Protein AF-A0A7U9T0L3-F1 (afdb_monomer_lite)

Radius of gyration: 26.25 Å; chains: 1; bounding box: 82×50×50 Å

Foldseek 3Di:
DDDDDDDPLVVFLVLCCVPPNPDQWDAFPLRQIAGNVQDCPPVDSRHKYKAFLQHVVNVTDPDSLRIDIHHPQQCVQCPNDPQWTDGNNWIWGWDDDPDGIDIDTDDDDDDDDDPPPQPVVDVVSVVVVVVVDDQPQDKWKKKKKKKKWKFFDDPDPVVVVVVVVVLVVVCVLLVDPQKDKDWPPPDDDDPDDDDGDMTMMIIMDISATQPALVSLASQVVSVQAVLLCQVLCVVVHRIPAMAMEIEMDMDSGSVRCVVPVSPCRVPDDDDDDPDPDPQRYKYAPVSCVSYPVVVVCPPPDADVRIHRDSHHDPVSSVVSVVVD

Sequence (324 aa):
MKKRMELNKETASRLWGQQFGKRQKAIDFSGREIAKAAYNDRNSAYGWNVDHILPQSKGGKTADYNLICCHILTNDEKADKFPCFKANEKTFEIQRRQNHYEIAARDAEENEESDETVNFFDAAQGLKCWKQCKIHKGKAFAGYVKIRVETAKGTDIKSDSLFERYGMFLSELFGTESIFVENTCAGYLNSYFMYGSTQTCIFTVIVGNIPTKRDTQNFLDDCVVLNTYNDYFIRKHDFKCIQIVCGMECYNSCYEMSLKCKKDILDKEVQFSSLNTSDALVIDELVRMNTDAEKELKGILPQNGFYPYNSMFTKLKENLAKRI

Secondary structure (DSSP, 8-state):
--------HHHHHHHHHHHHTT-SEEE-TTS-EEEGGGBT-TTSTT-EEEEESS-GGGT---SGGGEEEEEHHHHHHHTT--SEEEETTEEEEEEEPSSSEEEEEE--S--S-------TTSHHHHHHHHHH-------EEEEEEEEEEEEE--SSTHHHHHHHHHHHHHHHHHT-S-EEEEETT-----TTS-SSPEEEEEEEEEEEE--SHHHHHHHHHHHHHHHHHHHHHHHHSSEEEEEEEEEEEEESSHHHHHHHHHHHHHH------SS--S--EEEEHHHHHTSTHHHHTTTPPPBTTEEE-----HHHHHHHHTT-

pLDDT: mean 82.09, std 16.04, range [31.11, 97.12]

Structure (mmCIF, N/CA/C/O backbone):
data_AF-A0A7U9T0L3-F1
#
_entry.id   AF-A0A7U9T0L3-F1
#
loop_
_atom_site.group_PDB
_atom_site.id
_atom_site.type_symbol
_atom_site.label_atom_id
_atom_site.label_alt_id
_atom_site.label_comp_id
_atom_site.label_asym_id
_atom_site.label_entity_id
_atom_site.label_seq_id
_atom_site.pdbx_PDB_ins_code
_atom_site.Cartn_x
_atom_site.Cartn_y
_atom_site.Cartn_z
_atom_site.occupancy
_atom_site.B_iso_or_equiv
_atom_site.auth_seq_id
_atom_site.auth_comp_id
_atom_site.auth_asym_id
_atom_site.auth_atom_id
_atom_site.pdbx_PDB_model_num
ATOM 1 N N . MET A 1 1 ? -46.794 -12.808 -12.575 1.00 34.22 1 MET A N 1
ATOM 2 C CA . MET A 1 1 ? -45.352 -13.113 -12.732 1.00 34.22 1 MET A CA 1
ATOM 3 C C . MET A 1 1 ? -44.573 -11.810 -12.611 1.00 34.22 1 MET A C 1
ATOM 5 O O . MET A 1 1 ? -44.819 -10.912 -13.405 1.00 34.22 1 MET A O 1
ATOM 9 N N . LYS A 1 2 ? -43.726 -11.646 -11.582 1.00 38.47 2 LYS A N 1
ATOM 10 C CA . LYS A 1 2 ? -42.921 -10.422 -11.405 1.00 38.47 2 LYS A CA 1
ATOM 11 C C . LYS A 1 2 ? -41.787 -10.409 -12.431 1.00 38.47 2 LYS A C 1
ATOM 13 O O . LYS A 1 2 ? -41.020 -11.366 -12.504 1.00 38.47 2 LYS A O 1
ATOM 18 N N . LYS A 1 3 ? -41.714 -9.339 -13.222 1.00 40.22 3 LYS A N 1
ATOM 19 C CA . LYS A 1 3 ? -40.668 -9.091 -14.218 1.00 40.22 3 LYS A CA 1
ATOM 20 C C . LYS A 1 3 ? -39.355 -8.855 -13.461 1.00 40.22 3 LYS A C 1
ATOM 22 O O . LYS A 1 3 ? -39.191 -7.804 -12.852 1.00 40.22 3 LYS A O 1
ATOM 27 N N . ARG A 1 4 ? -38.478 -9.863 -13.403 1.00 53.38 4 ARG A N 1
ATOM 28 C CA . ARG A 1 4 ? -37.130 -9.714 -12.828 1.00 53.38 4 ARG A CA 1
ATOM 29 C C . ARG A 1 4 ? -36.295 -8.880 -13.798 1.00 53.38 4 ARG A C 1
ATOM 31 O O . ARG A 1 4 ? -36.477 -8.980 -15.010 1.00 53.38 4 ARG A O 1
ATOM 38 N N . MET A 1 5 ? -35.443 -8.013 -13.267 1.00 59.19 5 MET A N 1
ATOM 39 C CA . MET A 1 5 ? -34.612 -7.144 -14.090 1.00 59.19 5 MET A CA 1
ATOM 40 C C . MET A 1 5 ? -33.558 -7.978 -14.832 1.00 59.19 5 MET A C 1
ATOM 42 O O . MET A 1 5 ? -32.686 -8.575 -14.208 1.00 59.19 5 MET A O 1
ATOM 46 N N . GLU A 1 6 ? -33.619 -7.992 -16.161 1.00 58.12 6 GLU A N 1
ATOM 47 C CA . GLU A 1 6 ? -32.558 -8.521 -17.019 1.00 58.12 6 GLU A CA 1
ATOM 48 C C . GLU A 1 6 ? -31.686 -7.351 -17.482 1.00 58.12 6 GLU A C 1
ATOM 50 O O . GLU A 1 6 ? -32.019 -6.626 -18.419 1.00 58.12 6 GLU A O 1
ATOM 55 N N . LEU A 1 7 ? -30.586 -7.112 -16.767 1.00 71.75 7 LEU A N 1
ATOM 56 C CA . LEU A 1 7 ? -29.547 -6.185 -17.212 1.00 71.75 7 LEU A CA 1
ATOM 57 C C . LEU A 1 7 ? -28.717 -6.843 -18.318 1.00 71.75 7 LEU A C 1
ATOM 59 O O . LEU A 1 7 ? -28.465 -8.048 -18.294 1.00 71.75 7 LEU A O 1
ATOM 63 N N . ASN A 1 8 ? -28.263 -6.051 -19.291 1.00 75.19 8 ASN A N 1
ATOM 64 C CA . ASN A 1 8 ? -27.330 -6.567 -20.286 1.00 75.19 8 ASN A CA 1
ATOM 65 C C . ASN A 1 8 ? -25.989 -6.941 -19.614 1.00 75.19 8 ASN A C 1
ATOM 67 O O . ASN A 1 8 ? -25.571 -6.359 -18.606 1.00 75.19 8 ASN A O 1
ATOM 71 N N . LYS A 1 9 ? -25.307 -7.946 -20.175 1.00 76.06 9 LYS A N 1
ATOM 72 C CA . LYS A 1 9 ? -24.067 -8.512 -19.617 1.00 76.06 9 LYS A CA 1
ATOM 73 C C . LYS A 1 9 ? -22.954 -7.467 -19.457 1.00 76.06 9 LYS A C 1
ATOM 75 O O . LYS A 1 9 ? -22.133 -7.576 -18.548 1.00 76.06 9 LYS A O 1
ATOM 80 N N . GLU A 1 10 ? -22.942 -6.446 -20.309 1.00 80.88 10 GLU A N 1
ATOM 81 C CA . GLU A 1 10 ? -21.984 -5.337 -20.277 1.00 80.88 10 GLU A CA 1
ATOM 82 C C . GLU A 1 10 ? -22.180 -4.445 -19.045 1.00 80.88 10 GLU A C 1
ATOM 84 O O . GLU A 1 10 ? -21.225 -4.196 -18.309 1.00 80.88 10 GLU A O 1
ATOM 89 N N . THR A 1 11 ? -23.419 -4.041 -18.746 1.00 84.31 11 THR A N 1
ATOM 90 C CA . THR A 1 11 ? -23.727 -3.226 -17.560 1.00 84.31 11 THR A CA 1
ATOM 91 C C . THR A 1 11 ? -23.468 -4.008 -16.279 1.00 84.31 11 THR A C 1
ATOM 93 O O . THR A 1 11 ? -22.872 -3.477 -15.346 1.00 84.31 11 THR A O 1
ATOM 96 N N . ALA A 1 12 ? -23.835 -5.291 -16.247 1.00 85.19 12 ALA A N 1
ATOM 97 C CA . ALA A 1 12 ? -23.520 -6.160 -15.118 1.00 85.19 12 ALA A CA 1
ATOM 98 C C . ALA A 1 12 ? -22.002 -6.315 -14.920 1.00 85.19 12 ALA A C 1
ATOM 100 O O . ALA A 1 12 ? -21.508 -6.251 -13.797 1.00 85.19 12 ALA A O 1
ATOM 101 N N . SER A 1 13 ? -21.239 -6.446 -16.010 1.00 85.44 13 SER A N 1
ATOM 102 C CA . SER A 1 13 ? -19.773 -6.529 -15.953 1.00 85.44 13 SER A CA 1
ATOM 103 C C . SER A 1 13 ? -19.132 -5.236 -15.444 1.00 85.44 13 SER A C 1
ATOM 105 O O . SER A 1 13 ? -18.130 -5.299 -14.727 1.00 85.44 13 SER A O 1
ATOM 107 N N . ARG A 1 14 ? -19.711 -4.077 -15.782 1.00 91.75 14 ARG A N 1
ATOM 108 C CA . ARG A 1 14 ? -19.298 -2.769 -15.260 1.00 91.75 14 ARG A CA 1
ATOM 109 C C . ARG A 1 14 ? -19.568 -2.655 -13.759 1.00 91.75 14 ARG A C 1
ATOM 111 O O . ARG A 1 14 ? -18.650 -2.297 -13.027 1.00 91.75 14 ARG A O 1
ATOM 118 N N . LEU A 1 15 ? -20.772 -3.013 -13.305 1.00 90.62 15 LEU A N 1
ATOM 119 C CA . LEU A 1 15 ? -21.141 -3.008 -11.881 1.00 90.62 15 LEU A CA 1
ATOM 120 C C . LEU A 1 15 ? -20.256 -3.959 -11.065 1.00 90.62 15 LEU A C 1
ATOM 122 O O . LEU A 1 15 ? -19.744 -3.578 -10.016 1.00 90.62 15 LEU A O 1
ATOM 126 N N . TRP A 1 16 ? -19.970 -5.154 -11.594 1.00 88.81 16 TRP A N 1
ATOM 127 C CA . TRP A 1 16 ? -18.989 -6.063 -10.994 1.00 88.81 16 TRP A CA 1
ATOM 128 C C . TRP A 1 16 ? -17.614 -5.402 -10.861 1.00 88.81 16 TRP A C 1
ATOM 130 O O . TRP A 1 16 ? -16.970 -5.508 -9.820 1.00 88.81 16 TRP A O 1
ATOM 140 N N . GLY A 1 17 ? -17.147 -4.725 -11.916 1.00 87.81 17 GLY A N 1
ATOM 141 C CA . GLY A 1 17 ? -15.871 -4.010 -11.910 1.00 87.81 17 GLY A CA 1
ATOM 142 C C . GLY A 1 17 ? -15.811 -2.903 -10.858 1.00 87.81 17 GLY A C 1
ATOM 143 O O . GLY A 1 17 ? -14.780 -2.749 -10.213 1.00 87.81 17 GLY A O 1
ATOM 144 N N . GLN A 1 18 ? -16.913 -2.182 -10.642 1.00 90.06 18 GLN A N 1
ATOM 145 C CA . GLN A 1 18 ? -17.015 -1.151 -9.606 1.00 90.06 18 GLN A CA 1
ATOM 146 C C . GLN A 1 18 ? -17.022 -1.749 -8.192 1.00 90.06 18 GLN A C 1
ATOM 148 O O . GLN A 1 18 ? -16.327 -1.243 -7.319 1.00 90.06 18 GLN A O 1
ATOM 153 N N . GLN A 1 19 ? -17.771 -2.833 -7.967 1.00 89.19 19 GLN A N 1
ATOM 154 C CA . GLN A 1 19 ? -17.969 -3.394 -6.626 1.00 89.19 19 GLN A CA 1
ATOM 155 C C . GLN A 1 19 ? -16.834 -4.332 -6.182 1.00 89.19 19 GLN A C 1
ATOM 157 O O . GLN A 1 19 ? -16.500 -4.394 -5.002 1.00 89.19 19 GLN A O 1
ATOM 162 N N . PHE A 1 20 ? -16.226 -5.071 -7.115 1.00 85.62 20 PHE A N 1
ATOM 163 C CA . PHE A 1 20 ? -15.246 -6.123 -6.811 1.00 85.62 20 PHE A CA 1
ATOM 164 C C . PHE A 1 20 ? -13.946 -6.026 -7.627 1.00 85.62 20 PHE A C 1
ATOM 166 O O . PHE A 1 20 ? -13.056 -6.871 -7.478 1.00 85.62 20 PHE A O 1
ATOM 173 N N . GLY A 1 21 ? -13.807 -5.036 -8.511 1.00 87.69 21 GLY A N 1
ATOM 174 C CA . GLY A 1 21 ? -12.614 -4.861 -9.340 1.00 87.69 21 GLY A CA 1
ATOM 175 C C . GLY A 1 21 ? -12.391 -6.003 -10.341 1.00 87.69 21 GLY A C 1
ATOM 176 O O . GLY A 1 21 ? -13.301 -6.480 -11.026 1.00 87.69 21 GLY A O 1
ATOM 177 N N . LYS A 1 22 ? -11.134 -6.457 -10.449 1.00 81.94 22 LYS A N 1
ATOM 178 C CA . LYS A 1 22 ? -10.699 -7.515 -11.388 1.00 81.94 22 LYS A CA 1
ATOM 179 C C . LYS A 1 22 ? -10.879 -8.945 -10.849 1.00 81.94 22 LYS A C 1
ATOM 181 O O . LYS A 1 22 ? -10.478 -9.900 -11.518 1.00 81.94 22 LYS A O 1
ATOM 186 N N . ARG A 1 23 ? -11.471 -9.111 -9.661 1.00 80.88 23 ARG A N 1
ATOM 187 C CA . ARG A 1 23 ? -11.667 -10.420 -9.017 1.00 80.88 23 ARG A CA 1
ATOM 188 C C . ARG A 1 23 ? -12.595 -11.309 -9.856 1.00 80.88 23 ARG A C 1
ATOM 190 O O . ARG A 1 23 ? -13.567 -10.823 -10.431 1.00 80.88 23 ARG A O 1
ATOM 197 N N . GLN A 1 24 ? -12.292 -12.608 -9.931 1.00 80.62 24 GLN A N 1
ATOM 198 C CA . GLN A 1 24 ? -13.127 -13.603 -10.631 1.00 80.62 24 GLN A CA 1
ATOM 199 C C . GLN A 1 24 ? -14.194 -14.225 -9.729 1.00 80.62 24 GLN A C 1
ATOM 201 O O . GLN A 1 24 ? -15.226 -14.677 -10.219 1.00 80.62 24 GLN A O 1
ATOM 206 N N . LYS A 1 25 ? -13.953 -14.212 -8.418 1.00 87.00 25 LYS A N 1
ATOM 207 C CA . LYS A 1 25 ? -14.898 -14.621 -7.387 1.00 87.00 25 LYS A CA 1
ATOM 208 C C . LYS A 1 25 ? -14.998 -13.543 -6.315 1.00 87.00 25 LYS A C 1
ATOM 210 O O . LYS A 1 25 ? -14.026 -12.822 -6.081 1.00 87.00 25 LYS A O 1
ATOM 215 N N . ALA A 1 26 ? -16.159 -13.434 -5.692 1.00 90.06 26 ALA A N 1
ATOM 216 C CA . ALA A 1 26 ? -16.430 -12.505 -4.606 1.00 90.06 26 ALA A CA 1
ATOM 217 C C . ALA A 1 26 ? -17.416 -13.135 -3.617 1.00 90.06 26 ALA A C 1
ATOM 219 O O . ALA A 1 26 ? -18.027 -14.158 -3.914 1.00 90.06 26 ALA A O 1
ATOM 220 N N . ILE A 1 27 ? -17.562 -12.518 -2.450 1.00 92.00 27 ILE A N 1
ATOM 221 C CA . ILE A 1 27 ? -18.594 -12.860 -1.473 1.00 92.00 27 ILE A CA 1
ATOM 222 C C . ILE A 1 27 ? -19.635 -11.740 -1.508 1.00 92.00 27 ILE A C 1
ATOM 224 O O . ILE A 1 27 ? -19.263 -10.565 -1.484 1.00 92.00 27 ILE A O 1
ATOM 228 N N . ASP A 1 28 ? -20.917 -12.087 -1.619 1.00 94.44 28 ASP A N 1
ATOM 229 C CA . ASP A 1 28 ? -22.003 -11.107 -1.565 1.00 94.44 28 ASP A CA 1
ATOM 230 C C . ASP A 1 28 ? -22.287 -10.631 -0.128 1.00 94.44 28 ASP A C 1
ATOM 232 O O . ASP A 1 28 ? -21.735 -11.148 0.844 1.00 94.44 28 ASP A O 1
ATOM 236 N N . PHE A 1 29 ? -23.184 -9.653 0.029 1.00 91.75 29 PHE A N 1
ATOM 237 C CA . PHE A 1 29 ? -23.512 -9.088 1.346 1.00 91.75 29 PHE A CA 1
ATOM 238 C C . PHE A 1 29 ? -24.159 -10.096 2.317 1.00 91.75 29 PHE A C 1
ATOM 240 O O . PHE A 1 29 ? -24.191 -9.859 3.522 1.00 91.75 29 PHE A O 1
ATOM 247 N N . SER A 1 30 ? -24.668 -11.226 1.818 1.00 90.44 30 SER A N 1
ATOM 248 C CA . SER A 1 30 ? -25.244 -12.294 2.641 1.00 90.44 30 SER A CA 1
ATOM 249 C C . SER A 1 30 ? -24.213 -13.339 3.081 1.00 90.44 30 SER A C 1
ATOM 251 O O . SER A 1 30 ? -24.486 -14.155 3.966 1.00 90.44 30 SER A O 1
ATOM 253 N N . GLY A 1 31 ? -23.003 -13.297 2.513 1.00 90.75 31 GLY A N 1
ATOM 254 C CA . GLY A 1 31 ? -21.933 -14.258 2.768 1.00 90.75 31 GLY A CA 1
ATOM 255 C C . GLY A 1 31 ? -21.867 -15.415 1.767 1.00 90.75 31 GLY A C 1
ATOM 256 O O . GLY A 1 31 ? -21.125 -16.363 2.010 1.00 90.75 31 GLY A O 1
ATOM 257 N N . ARG A 1 32 ? -22.618 -15.373 0.658 1.00 94.50 32 ARG A N 1
ATOM 258 C CA . ARG A 1 32 ? -22.571 -16.406 -0.390 1.00 94.50 32 ARG A CA 1
ATOM 259 C C . ARG A 1 32 ? -21.477 -16.088 -1.410 1.00 94.50 32 ARG A C 1
ATOM 261 O O . ARG A 1 32 ? -21.296 -14.935 -1.800 1.00 94.50 32 ARG A O 1
ATOM 268 N N . GLU A 1 33 ? -20.757 -17.111 -1.867 1.00 92.94 33 GLU A N 1
ATOM 269 C CA . GLU A 1 33 ? -19.744 -16.963 -2.918 1.00 92.94 33 GLU A CA 1
ATOM 270 C C . GLU A 1 33 ? -20.402 -16.823 -4.299 1.00 92.94 33 GLU A C 1
ATOM 272 O O . GLU A 1 33 ? -21.306 -17.576 -4.653 1.00 92.94 33 GLU A O 1
ATOM 277 N N . ILE A 1 34 ? -19.931 -15.864 -5.093 1.00 94.81 34 ILE A N 1
ATOM 278 C CA . ILE A 1 34 ? -20.387 -15.585 -6.457 1.00 94.81 34 ILE A CA 1
ATOM 279 C C . ILE A 1 34 ? -19.204 -15.565 -7.423 1.00 94.81 34 ILE A C 1
ATOM 281 O O . ILE A 1 34 ? -18.108 -15.118 -7.076 1.00 94.81 34 ILE A O 1
ATOM 285 N N . ALA A 1 35 ? -19.417 -16.023 -8.656 1.00 89.00 35 ALA A N 1
ATOM 286 C CA . ALA A 1 35 ? -18.376 -16.081 -9.683 1.00 89.00 35 ALA A CA 1
ATOM 287 C C . ALA A 1 35 ? -18.737 -15.205 -10.882 1.00 89.00 35 ALA A C 1
ATOM 289 O O . ALA A 1 35 ? -19.799 -15.374 -11.474 1.00 89.00 35 ALA A O 1
ATOM 290 N N . LYS A 1 36 ? -17.821 -14.329 -11.315 1.00 87.88 36 LYS A N 1
ATOM 291 C CA . LYS A 1 36 ? -18.049 -13.359 -12.400 1.00 87.88 36 LYS A CA 1
ATOM 292 C C . LYS A 1 36 ? -18.626 -14.007 -13.663 1.00 87.88 36 LYS A C 1
ATOM 294 O O . LYS A 1 36 ? -19.538 -13.460 -14.276 1.00 87.88 36 LYS A O 1
ATOM 299 N N . ALA A 1 37 ? -18.116 -15.185 -14.026 1.00 89.00 37 ALA A N 1
ATOM 300 C CA . ALA A 1 37 ? -18.535 -15.936 -15.209 1.00 89.00 37 ALA A CA 1
ATOM 301 C C . ALA A 1 37 ? -19.959 -16.526 -15.116 1.00 89.00 37 ALA A C 1
ATOM 303 O O . ALA A 1 37 ? -20.560 -16.783 -16.153 1.00 89.00 37 ALA A O 1
ATOM 304 N N . ALA A 1 38 ? -20.511 -16.692 -13.909 1.00 89.81 38 ALA A N 1
ATOM 305 C CA . ALA A 1 38 ? -21.823 -17.291 -13.645 1.00 89.81 38 ALA A CA 1
ATOM 306 C C . ALA A 1 38 ? -22.960 -16.247 -13.578 1.00 89.81 38 ALA A C 1
ATOM 308 O O . ALA A 1 38 ? -23.920 -16.394 -12.819 1.00 89.81 38 ALA A O 1
ATOM 309 N N . TYR A 1 39 ? -22.846 -15.157 -14.344 1.00 92.19 39 TYR A N 1
ATOM 310 C CA . TYR A 1 39 ? -23.881 -14.123 -14.395 1.00 92.19 39 TYR A CA 1
ATOM 311 C C . TYR A 1 39 ? -25.191 -14.688 -14.965 1.00 92.19 39 TYR A C 1
ATOM 313 O O . TYR A 1 39 ? -25.200 -15.215 -16.077 1.00 92.19 39 TYR A O 1
ATOM 321 N N . ASN A 1 40 ? -26.290 -14.546 -14.216 1.00 91.88 40 ASN A N 1
ATOM 322 C CA . ASN A 1 40 ? -27.623 -15.087 -14.519 1.00 91.88 40 ASN A CA 1
ATOM 323 C C . ASN A 1 40 ? -27.698 -16.617 -14.702 1.00 91.88 40 ASN A C 1
ATOM 325 O O . ASN A 1 40 ? -28.718 -17.126 -15.168 1.00 91.88 40 ASN A O 1
ATOM 329 N N . ASP A 1 41 ? -26.679 -17.368 -14.283 1.00 90.19 41 ASP A N 1
ATOM 330 C CA . ASP A 1 41 ? -26.726 -18.829 -14.303 1.00 90.19 41 ASP A CA 1
ATOM 331 C C . ASP A 1 41 ? -27.385 -19.369 -13.026 1.00 90.19 41 ASP A C 1
ATOM 333 O O . ASP A 1 41 ? -26.751 -19.491 -11.979 1.00 90.19 41 ASP A O 1
ATOM 337 N N . ARG A 1 42 ? -28.680 -19.699 -13.113 1.00 90.69 42 ARG A N 1
ATOM 338 C CA . ARG A 1 42 ? -29.460 -20.261 -11.995 1.00 90.69 42 ARG A CA 1
ATOM 339 C C . ARG A 1 42 ? -29.082 -21.695 -11.628 1.00 90.69 42 ARG A C 1
ATOM 341 O O . ARG A 1 42 ? -29.434 -22.128 -10.536 1.00 90.69 42 ARG A O 1
ATOM 348 N N . ASN A 1 43 ? -28.405 -22.418 -12.519 1.00 88.25 43 ASN A N 1
ATOM 349 C CA . ASN A 1 43 ? -27.984 -23.797 -12.274 1.00 88.25 43 ASN A CA 1
ATOM 350 C C . ASN A 1 43 ? -26.600 -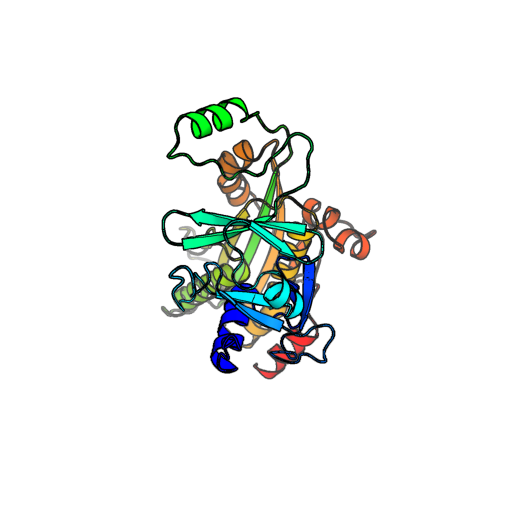23.862 -11.607 1.00 88.25 43 ASN A C 1
ATOM 352 O O . ASN A 1 43 ? -26.171 -24.931 -11.178 1.00 88.25 43 ASN A O 1
ATOM 356 N N . SER A 1 44 ? -25.902 -22.727 -11.507 1.00 88.88 44 SER A N 1
ATOM 357 C CA . SER A 1 44 ? -24.609 -22.618 -10.842 1.00 88.88 44 SER A CA 1
ATOM 358 C C . SER A 1 44 ? -24.761 -22.380 -9.341 1.00 88.88 44 SER A C 1
ATOM 360 O O . SER A 1 44 ? -25.509 -21.504 -8.908 1.00 88.88 44 SER A O 1
ATOM 362 N N . ALA A 1 45 ? -23.951 -23.082 -8.545 1.00 87.56 45 ALA A N 1
ATOM 363 C CA . ALA A 1 45 ? -23.803 -22.829 -7.109 1.00 87.56 45 ALA A CA 1
ATOM 364 C C . ALA A 1 45 ? -23.197 -21.445 -6.783 1.00 87.56 45 ALA A C 1
ATOM 366 O O . ALA A 1 45 ? -23.174 -21.051 -5.624 1.00 87.56 45 ALA A O 1
ATOM 367 N N . TYR A 1 46 ? -22.702 -20.730 -7.800 1.00 91.38 46 TYR A N 1
ATOM 368 C CA . TYR A 1 46 ? -22.083 -19.404 -7.697 1.00 91.38 46 TYR A CA 1
ATOM 369 C C . TYR A 1 46 ? -22.822 -18.350 -8.536 1.00 91.38 46 TYR A C 1
ATOM 371 O O . TYR A 1 46 ? -22.253 -17.305 -8.879 1.00 91.38 46 TYR A O 1
ATOM 379 N N . GLY A 1 47 ? -24.054 -18.667 -8.947 1.00 91.25 47 GLY A N 1
ATOM 380 C CA . GLY A 1 47 ? -24.880 -17.834 -9.807 1.00 91.25 47 GLY A CA 1
ATOM 381 C C . GLY A 1 47 ? -25.206 -16.493 -9.160 1.00 91.25 47 GLY A C 1
ATOM 382 O O . GLY A 1 47 ? -25.653 -16.425 -8.013 1.00 91.25 47 GLY A O 1
ATOM 383 N N . TRP A 1 48 ? -25.027 -15.405 -9.904 1.00 95.19 48 TRP A N 1
ATOM 384 C CA . TRP A 1 48 ? -25.264 -14.053 -9.394 1.00 95.19 48 TRP A CA 1
ATOM 385 C C . TRP A 1 48 ? -26.020 -13.186 -10.391 1.00 95.19 48 TRP A C 1
ATOM 387 O O . TRP A 1 48 ? -25.993 -13.419 -11.602 1.00 95.19 48 TRP A O 1
ATOM 397 N N . ASN A 1 49 ? -26.703 -12.176 -9.868 1.00 94.19 49 ASN A N 1
ATOM 398 C CA . ASN A 1 49 ? -27.369 -11.147 -10.650 1.00 94.19 49 ASN A CA 1
ATOM 399 C C . ASN A 1 49 ? -27.323 -9.800 -9.907 1.00 94.19 49 ASN A C 1
ATOM 401 O O . ASN A 1 49 ? -26.600 -9.635 -8.923 1.00 94.19 49 ASN A O 1
ATOM 405 N N . VAL A 1 50 ? -28.038 -8.809 -10.432 1.00 92.81 50 VAL A N 1
ATOM 406 C CA . VAL A 1 50 ? -28.097 -7.466 -9.851 1.00 92.81 50 VAL A CA 1
ATOM 407 C C . VAL A 1 50 ? -29.481 -7.255 -9.252 1.00 92.81 50 VAL A C 1
ATOM 409 O O . VAL A 1 50 ? -30.484 -7.598 -9.882 1.00 92.81 50 VAL A O 1
ATOM 412 N N . ASP A 1 51 ? -29.526 -6.691 -8.052 1.00 91.44 51 ASP A N 1
ATOM 413 C CA . ASP A 1 51 ? -30.758 -6.353 -7.344 1.00 91.44 51 ASP A CA 1
ATOM 414 C C . ASP A 1 51 ? -30.848 -4.844 -7.077 1.00 91.44 51 ASP A C 1
ATOM 416 O O . ASP A 1 51 ? -29.829 -4.150 -7.013 1.00 91.44 51 ASP A O 1
ATOM 420 N N . HIS A 1 52 ? -32.070 -4.336 -6.919 1.00 91.25 52 HIS A N 1
ATOM 421 C CA . HIS A 1 52 ? -32.316 -2.970 -6.473 1.00 91.25 52 HIS A CA 1
ATOM 422 C C . HIS A 1 52 ? -32.279 -2.897 -4.950 1.00 91.25 52 HIS A C 1
ATOM 424 O O . HIS A 1 52 ? -33.042 -3.599 -4.288 1.00 91.25 52 HIS A O 1
ATOM 430 N N . ILE A 1 53 ? -31.471 -2.002 -4.378 1.00 90.12 53 ILE A N 1
ATOM 431 C CA . ILE A 1 53 ? -31.406 -1.827 -2.920 1.00 90.12 53 ILE A CA 1
ATOM 432 C C . ILE A 1 53 ? -32.774 -1.378 -2.385 1.00 90.12 53 ILE A C 1
ATOM 434 O O . ILE A 1 53 ? -33.398 -2.106 -1.616 1.00 90.12 53 ILE A O 1
ATOM 438 N N . LEU A 1 54 ? -33.290 -0.240 -2.859 1.00 89.12 54 LEU A N 1
ATOM 439 C CA . LEU A 1 54 ? -34.701 0.124 -2.739 1.00 89.12 54 LEU A CA 1
ATOM 440 C C . LEU A 1 54 ? -35.475 -0.537 -3.890 1.00 89.12 54 LEU A C 1
ATOM 442 O O . LEU A 1 54 ? -35.208 -0.198 -5.048 1.00 89.12 54 LEU A O 1
ATOM 446 N N . PRO A 1 55 ? -36.459 -1.415 -3.617 1.00 87.69 55 PRO A N 1
ATOM 447 C CA . PRO A 1 55 ? -37.228 -2.068 -4.671 1.00 87.69 55 PRO A CA 1
ATOM 448 C C . PRO A 1 55 ? -37.953 -1.073 -5.587 1.00 87.69 55 PRO A C 1
ATOM 450 O O . PRO A 1 55 ? -38.480 -0.053 -5.133 1.00 87.69 55 PRO A O 1
ATOM 453 N N . GLN A 1 56 ? -38.063 -1.394 -6.881 1.00 85.50 56 GLN A N 1
ATOM 454 C CA . GLN A 1 56 ? -38.803 -0.565 -7.847 1.00 85.50 56 GLN A CA 1
ATOM 455 C C . GLN A 1 56 ? -40.269 -0.368 -7.443 1.00 85.50 56 GLN A C 1
ATOM 457 O O . GLN A 1 56 ? -40.815 0.725 -7.577 1.00 85.50 56 GLN A O 1
ATOM 462 N N . SER A 1 57 ? -40.887 -1.404 -6.868 1.00 82.62 57 SER A N 1
ATOM 463 C CA . SER A 1 57 ? -42.249 -1.352 -6.319 1.00 82.62 57 SER A CA 1
ATOM 464 C C . SER A 1 57 ? -42.426 -0.325 -5.188 1.00 82.62 57 SER A C 1
ATOM 466 O O . SER A 1 57 ? -43.553 0.045 -4.861 1.00 82.62 57 SER A O 1
ATOM 468 N N . LYS A 1 58 ? -41.323 0.152 -4.600 1.00 82.25 58 LYS A N 1
ATOM 469 C CA . LYS A 1 58 ? -41.260 1.180 -3.551 1.00 82.25 58 LYS A CA 1
ATOM 470 C C . LYS A 1 58 ? -40.658 2.502 -4.045 1.00 82.25 58 LYS A C 1
ATOM 472 O O . LYS A 1 58 ? -40.272 3.338 -3.236 1.00 82.25 58 LYS A O 1
ATOM 477 N N . GLY A 1 59 ? -40.586 2.704 -5.363 1.00 80.81 59 GLY A N 1
ATOM 478 C CA . GLY A 1 59 ? -40.055 3.925 -5.980 1.00 80.81 59 GLY A CA 1
ATOM 479 C C . GLY A 1 59 ? -38.542 3.916 -6.210 1.00 80.81 59 GLY A C 1
ATOM 480 O O . GLY A 1 59 ? -37.965 4.957 -6.526 1.00 80.81 59 GLY A O 1
ATOM 481 N N . GLY A 1 60 ? -37.889 2.759 -6.069 1.00 84.94 60 GLY A N 1
ATOM 482 C CA . GLY A 1 60 ? -36.476 2.584 -6.389 1.00 84.94 60 GLY A CA 1
ATOM 483 C C . GLY A 1 60 ? -36.167 2.862 -7.856 1.00 84.94 60 GLY A C 1
ATOM 484 O O . GLY A 1 60 ? -36.801 2.310 -8.755 1.00 84.94 60 GLY A O 1
ATOM 485 N N . LYS A 1 61 ? -35.170 3.713 -8.108 1.00 83.69 61 LYS A N 1
ATOM 486 C CA . LYS A 1 61 ? -34.710 4.029 -9.465 1.00 83.69 61 LYS A CA 1
ATOM 487 C C . LYS A 1 61 ? -33.685 3.002 -9.936 1.00 83.69 61 LYS A C 1
ATOM 489 O O . LYS A 1 61 ? -32.888 2.500 -9.148 1.00 83.69 61 LYS A O 1
ATOM 494 N N . THR A 1 62 ? -33.664 2.732 -11.235 1.00 85.25 62 THR A N 1
ATOM 495 C CA . THR A 1 62 ? -32.569 1.993 -11.874 1.00 85.25 62 THR A CA 1
ATOM 496 C C . THR A 1 62 ? -31.398 2.945 -12.103 1.00 85.25 62 THR A C 1
ATOM 498 O O . THR A 1 62 ? -31.258 3.522 -13.176 1.00 85.25 62 THR A O 1
ATOM 501 N N . ALA A 1 63 ? -30.599 3.157 -11.065 1.00 82.81 63 ALA A N 1
ATOM 502 C CA . ALA A 1 63 ? -29.397 3.981 -11.096 1.00 82.81 63 ALA A CA 1
ATOM 503 C C . ALA A 1 63 ? -28.283 3.260 -10.335 1.00 82.81 63 ALA A C 1
ATOM 505 O O . ALA A 1 63 ? -28.586 2.507 -9.414 1.00 82.81 63 ALA A O 1
ATOM 506 N N . ASP A 1 64 ? -27.021 3.508 -10.692 1.00 83.00 64 ASP A N 1
ATOM 507 C CA . ASP A 1 64 ? -25.864 2.780 -10.148 1.00 83.00 64 ASP A CA 1
ATOM 508 C C . ASP A 1 64 ? -25.844 2.723 -8.609 1.00 83.00 64 ASP A C 1
ATOM 510 O O . ASP A 1 64 ? -25.599 1.665 -8.046 1.00 83.00 64 ASP A O 1
ATOM 514 N N . TYR A 1 65 ? -26.204 3.814 -7.922 1.00 85.00 65 TYR A N 1
ATOM 515 C CA . TYR A 1 65 ? -26.253 3.879 -6.451 1.00 85.00 65 TYR A CA 1
ATOM 516 C C . TYR A 1 65 ? -27.353 3.020 -5.801 1.00 85.00 65 TYR A C 1
ATOM 518 O O . TYR A 1 65 ? -27.375 2.867 -4.585 1.00 85.00 65 TYR A O 1
ATOM 526 N N . ASN A 1 66 ? -28.316 2.527 -6.581 1.00 88.62 66 ASN A N 1
ATOM 527 C CA . ASN A 1 66 ? -29.424 1.697 -6.111 1.00 88.62 66 ASN A CA 1
ATOM 528 C C . ASN A 1 66 ? -29.312 0.258 -6.634 1.00 88.62 66 ASN A C 1
ATOM 530 O O . ASN A 1 66 ? -30.273 -0.495 -6.515 1.00 88.62 66 ASN A O 1
ATOM 534 N N . LEU A 1 67 ? -28.188 -0.116 -7.248 1.00 91.50 67 LEU A N 1
ATOM 535 C CA . LEU A 1 67 ? -27.957 -1.442 -7.812 1.00 91.50 67 LEU A CA 1
ATOM 536 C C . LEU A 1 67 ? -26.817 -2.135 -7.068 1.00 91.50 67 LEU A C 1
ATOM 538 O O . LEU A 1 67 ? -25.780 -1.532 -6.812 1.00 91.50 67 LEU A O 1
ATOM 542 N N . ILE A 1 68 ? -26.999 -3.415 -6.751 1.00 93.19 68 ILE A N 1
ATOM 543 C CA . ILE A 1 68 ? -25.997 -4.212 -6.039 1.00 93.19 68 ILE A CA 1
ATOM 544 C C . ILE A 1 68 ? -25.846 -5.600 -6.663 1.00 93.19 68 ILE A C 1
ATOM 546 O O . ILE A 1 68 ? -26.835 -6.250 -7.002 1.00 93.19 68 ILE A O 1
ATOM 550 N N . CYS A 1 69 ? -24.605 -6.068 -6.812 1.00 94.19 69 CYS A N 1
ATOM 551 C CA . CYS A 1 69 ? -24.321 -7.438 -7.235 1.00 94.19 69 CYS A CA 1
ATOM 552 C C . CYS A 1 69 ? -24.517 -8.394 -6.049 1.00 94.19 69 CYS A C 1
ATOM 554 O O . CYS A 1 69 ? -23.905 -8.202 -4.995 1.00 94.19 69 CYS A O 1
ATOM 556 N N . CYS A 1 70 ? -25.338 -9.432 -6.217 1.00 94.81 70 CYS A N 1
ATOM 557 C CA . CYS A 1 70 ? -25.569 -10.438 -5.179 1.00 94.81 70 CYS A CA 1
ATOM 558 C C . CYS A 1 70 ? -25.872 -11.823 -5.757 1.00 94.81 70 CYS A C 1
ATOM 560 O O . CYS A 1 70 ? -26.128 -11.982 -6.954 1.00 94.81 70 CYS A O 1
ATOM 562 N N . HIS A 1 71 ? -25.807 -12.844 -4.903 1.00 97.00 71 HIS A N 1
ATOM 563 C CA . HIS A 1 71 ? -26.144 -14.205 -5.295 1.00 97.00 71 HIS A CA 1
ATOM 564 C C . HIS A 1 71 ? -27.630 -14.297 -5.680 1.00 97.00 71 HIS A C 1
ATOM 566 O O . HIS A 1 71 ? -28.482 -13.643 -5.077 1.00 97.00 71 HIS A O 1
ATOM 572 N N . ILE A 1 72 ? -27.972 -15.143 -6.657 1.00 94.88 72 ILE A N 1
ATOM 573 C CA . ILE A 1 72 ? -29.357 -15.258 -7.152 1.00 94.88 72 ILE A CA 1
ATOM 574 C C . ILE A 1 72 ? -30.327 -15.648 -6.028 1.00 94.88 72 ILE A C 1
ATOM 576 O O . ILE A 1 72 ? -31.428 -15.109 -5.951 1.00 94.88 72 ILE A O 1
ATOM 580 N N . LEU A 1 73 ? -29.915 -16.560 -5.144 1.00 94.06 73 LEU A N 1
ATOM 581 C CA . LEU A 1 73 ? -30.713 -16.937 -3.970 1.00 94.06 73 LEU A CA 1
ATOM 582 C C . LEU A 1 73 ? -30.930 -15.756 -3.017 1.00 94.06 73 LEU A C 1
ATOM 584 O O . LEU A 1 73 ? -32.049 -15.560 -2.565 1.00 94.06 73 LEU A O 1
ATOM 588 N N . THR A 1 74 ? -29.905 -14.936 -2.774 1.00 94.25 74 THR A N 1
ATOM 589 C CA . THR A 1 74 ? -30.003 -13.730 -1.938 1.00 94.25 74 THR A CA 1
ATOM 590 C C . THR A 1 74 ? -31.004 -12.732 -2.516 1.00 94.25 74 THR A C 1
ATOM 592 O O . THR A 1 74 ? -31.838 -12.194 -1.789 1.00 94.25 74 THR A O 1
ATOM 595 N N . ASN A 1 75 ? -30.965 -12.520 -3.835 1.00 93.88 75 ASN A N 1
ATOM 596 C CA . ASN A 1 75 ? -31.933 -11.677 -4.535 1.00 93.88 75 ASN A CA 1
ATOM 597 C C . ASN A 1 75 ? -33.357 -12.250 -4.418 1.00 93.88 75 ASN A C 1
ATOM 599 O O . ASN A 1 75 ? -34.299 -11.538 -4.079 1.00 93.88 75 ASN A O 1
ATOM 603 N N . ASP A 1 76 ? -33.519 -13.559 -4.624 1.00 92.19 76 ASP A N 1
ATOM 604 C CA . ASP A 1 76 ? -34.818 -14.229 -4.525 1.00 92.19 76 ASP A CA 1
ATOM 605 C C . ASP A 1 76 ? -35.382 -14.188 -3.082 1.00 92.19 76 ASP A C 1
ATOM 607 O O . ASP A 1 76 ? -36.589 -14.014 -2.892 1.00 92.19 76 ASP A O 1
ATOM 611 N N . GLU A 1 77 ? -34.518 -14.288 -2.066 1.00 92.56 77 GLU A N 1
ATOM 612 C CA . GLU A 1 77 ? -34.851 -14.166 -0.641 1.00 92.56 77 GLU A CA 1
ATOM 613 C C . GLU A 1 77 ? -35.253 -12.730 -0.262 1.00 92.56 77 GLU A C 1
ATOM 615 O O . GLU A 1 77 ? -36.245 -12.540 0.456 1.00 92.56 77 GLU A O 1
ATOM 620 N N . LYS A 1 78 ? -34.525 -11.719 -0.756 1.00 92.12 78 LYS A N 1
ATOM 621 C CA . LYS A 1 78 ? -34.826 -10.298 -0.529 1.00 92.12 78 LYS A CA 1
ATOM 622 C C . LYS A 1 78 ? -36.093 -9.862 -1.269 1.00 92.12 78 LYS A C 1
ATOM 624 O O . LYS A 1 78 ? -37.015 -9.337 -0.643 1.00 92.12 78 LYS A O 1
ATOM 629 N N . ALA A 1 79 ? -36.173 -10.097 -2.576 1.00 89.12 79 ALA A N 1
ATOM 630 C CA . ALA A 1 79 ? -37.271 -9.671 -3.440 1.00 89.12 79 ALA A CA 1
ATOM 631 C C . ALA A 1 79 ? -37.663 -8.187 -3.208 1.00 89.12 79 ALA A C 1
ATOM 633 O O . ALA A 1 79 ? -36.813 -7.301 -3.146 1.00 89.12 79 ALA A O 1
ATOM 634 N N . ASP A 1 80 ? -38.961 -7.908 -3.045 1.00 85.94 80 ASP A N 1
ATOM 635 C CA . ASP A 1 80 ? -39.499 -6.569 -2.755 1.00 85.94 80 ASP A CA 1
ATOM 636 C C . ASP A 1 80 ? -39.601 -6.260 -1.244 1.00 85.94 80 ASP A C 1
ATOM 638 O O . ASP A 1 80 ? -40.325 -5.342 -0.847 1.00 85.94 80 ASP A O 1
ATOM 642 N N . LYS A 1 81 ? -38.958 -7.052 -0.374 1.00 86.38 81 LYS A N 1
ATOM 643 C CA . LYS A 1 81 ? -39.040 -6.852 1.079 1.00 86.38 81 LYS A CA 1
ATOM 644 C C . LYS A 1 81 ? -38.295 -5.572 1.467 1.00 86.38 81 LYS A C 1
ATOM 646 O O . LYS A 1 81 ? -37.137 -5.376 1.109 1.00 86.38 81 LYS A O 1
ATOM 651 N N . PHE A 1 82 ? -38.992 -4.703 2.190 1.00 84.75 82 PHE A N 1
ATOM 652 C CA . PHE A 1 82 ? -38.507 -3.411 2.664 1.00 84.75 82 PHE A CA 1
ATOM 653 C C . PHE A 1 82 ? -39.306 -3.002 3.920 1.00 84.75 82 PHE A C 1
ATOM 655 O O . PHE A 1 82 ? -40.522 -3.218 3.931 1.00 84.75 82 PHE A O 1
ATOM 662 N N . PRO A 1 83 ? -38.683 -2.386 4.945 1.00 83.38 83 PRO A N 1
ATOM 663 C CA . PRO A 1 83 ? -37.254 -2.076 5.031 1.00 83.38 83 PRO A CA 1
ATOM 664 C C . PRO A 1 83 ? -36.409 -3.289 5.434 1.00 83.38 83 PRO A C 1
ATOM 666 O O . PRO A 1 83 ? -35.254 -3.362 5.044 1.00 83.38 83 PRO A O 1
ATOM 669 N N . CYS A 1 84 ? -36.975 -4.273 6.135 1.00 88.12 84 CYS A N 1
ATOM 670 C CA . CYS A 1 84 ? -36.225 -5.428 6.626 1.00 88.12 84 CYS A CA 1
ATOM 671 C C . CYS A 1 84 ? -36.485 -6.695 5.805 1.00 88.12 84 CYS A C 1
ATOM 673 O O . CYS A 1 84 ? -37.597 -6.930 5.325 1.00 88.12 84 CYS A O 1
ATOM 675 N N . PHE A 1 85 ? -35.472 -7.549 5.692 1.00 88.62 85 PHE A N 1
ATOM 676 C CA . PHE A 1 85 ? -35.569 -8.856 5.047 1.00 88.62 85 PHE A CA 1
ATOM 677 C C . PHE A 1 85 ? -34.609 -9.859 5.695 1.00 88.62 85 PHE A C 1
ATOM 679 O O . PHE A 1 85 ? -33.758 -9.491 6.497 1.00 88.62 85 PHE A O 1
ATOM 686 N N . LYS A 1 86 ? -34.764 -11.144 5.371 1.00 89.19 86 LYS A N 1
ATOM 687 C CA . LYS A 1 86 ? -33.825 -12.197 5.768 1.00 89.19 86 LYS A CA 1
ATOM 688 C C . LYS A 1 86 ? -33.263 -12.853 4.519 1.00 89.19 86 LYS A C 1
ATOM 690 O O . LYS A 1 86 ? -34.043 -13.144 3.611 1.00 89.19 86 LYS A O 1
ATOM 695 N N . ALA A 1 87 ? -31.955 -13.068 4.495 1.00 91.62 87 ALA A N 1
ATOM 696 C CA . ALA A 1 87 ? -31.253 -13.760 3.425 1.00 91.62 87 ALA A CA 1
ATOM 697 C C . ALA A 1 87 ? -30.081 -14.555 4.010 1.00 91.62 87 ALA A C 1
ATOM 699 O O . ALA A 1 87 ? -29.412 -14.074 4.920 1.00 91.62 87 ALA A O 1
ATOM 700 N N . ASN A 1 88 ? -29.849 -15.771 3.516 1.00 92.44 88 ASN A N 1
ATOM 701 C CA . ASN A 1 88 ? -28.801 -16.670 4.013 1.00 92.44 88 ASN A CA 1
ATOM 702 C C . ASN A 1 88 ? -28.744 -16.756 5.558 1.00 92.44 88 ASN A C 1
ATOM 704 O O . ASN A 1 88 ? -27.692 -16.559 6.159 1.00 92.44 88 ASN A O 1
ATOM 708 N N . GLU A 1 89 ? -29.906 -16.950 6.196 1.00 88.38 89 GLU A N 1
ATOM 709 C CA . GLU A 1 89 ? -30.084 -17.030 7.663 1.00 88.38 89 GLU A CA 1
ATOM 710 C C . GLU A 1 89 ? -29.754 -15.750 8.458 1.00 88.38 89 GLU A C 1
ATOM 712 O O . GLU A 1 89 ? -29.954 -15.705 9.670 1.00 88.38 89 GLU A O 1
ATOM 717 N N . LYS A 1 90 ? -29.352 -14.668 7.787 1.00 87.94 90 LYS A N 1
ATOM 718 C CA . LYS A 1 90 ? -29.072 -13.361 8.389 1.00 87.94 90 LYS A CA 1
ATOM 719 C C . LYS A 1 90 ? -30.239 -12.403 8.189 1.00 87.94 90 LYS A C 1
ATOM 721 O O . LYS A 1 90 ? -30.977 -12.494 7.204 1.00 87.94 90 LYS A O 1
ATOM 726 N N . THR A 1 91 ? -30.417 -11.476 9.126 1.00 89.25 91 THR A N 1
ATOM 727 C CA . THR A 1 91 ? -31.421 -10.409 9.017 1.00 89.25 91 THR A CA 1
ATOM 728 C C . THR A 1 91 ? -30.753 -9.149 8.489 1.00 89.25 91 THR A C 1
ATOM 730 O O . THR A 1 91 ? -29.619 -8.858 8.844 1.00 89.25 91 THR A O 1
ATOM 733 N N . PHE A 1 92 ? -31.448 -8.401 7.640 1.00 90.44 92 PHE A N 1
ATOM 734 C CA . PHE A 1 92 ? -30.963 -7.164 7.043 1.00 90.44 92 PHE A CA 1
ATOM 735 C C . PHE A 1 92 ? -32.027 -6.074 7.120 1.00 90.44 92 PHE A C 1
ATOM 737 O O . PHE A 1 92 ? -33.227 -6.363 7.117 1.00 90.44 92 PHE A O 1
ATOM 744 N N . GLU A 1 93 ? -31.584 -4.823 7.141 1.00 92.19 93 GLU A N 1
ATOM 745 C CA . GLU A 1 93 ? -32.403 -3.619 7.104 1.00 92.19 93 GLU A CA 1
ATOM 746 C C . GLU A 1 93 ? -31.878 -2.664 6.029 1.00 92.19 93 GLU A C 1
ATOM 748 O O . GLU A 1 93 ? -30.685 -2.381 5.941 1.00 92.19 93 GLU A O 1
ATOM 753 N N . ILE A 1 94 ? -32.785 -2.174 5.191 1.00 87.81 94 ILE A N 1
ATOM 754 C CA . ILE A 1 94 ? -32.508 -1.187 4.156 1.00 87.81 94 ILE A CA 1
ATOM 755 C C . ILE A 1 94 ? -32.652 0.192 4.793 1.00 87.81 94 ILE A C 1
ATOM 757 O O . ILE A 1 94 ? -33.760 0.629 5.112 1.00 87.81 94 ILE A O 1
ATOM 761 N N . GLN A 1 95 ? -31.531 0.881 4.966 1.00 87.50 95 GLN A N 1
ATOM 762 C CA . GLN A 1 95 ? -31.465 2.181 5.623 1.00 87.50 95 GLN A CA 1
ATOM 763 C C . GLN A 1 95 ? -31.355 3.298 4.588 1.00 87.50 95 GLN A C 1
ATOM 765 O O . GLN A 1 95 ? -30.637 3.185 3.593 1.00 87.50 95 GLN A O 1
ATOM 770 N N . ARG A 1 96 ? -32.064 4.405 4.824 1.00 80.19 96 ARG A N 1
ATOM 771 C CA . ARG A 1 96 ? -31.930 5.619 4.015 1.00 80.19 96 ARG A CA 1
ATOM 772 C C . ARG A 1 96 ? -30.749 6.442 4.535 1.00 80.19 96 ARG A C 1
ATOM 774 O O . ARG A 1 96 ? -30.796 6.940 5.657 1.00 80.19 96 ARG A O 1
ATOM 781 N N . ARG A 1 97 ? -29.720 6.624 3.710 1.00 77.50 97 ARG A N 1
ATOM 782 C CA . ARG A 1 97 ? -28.667 7.636 3.892 1.00 77.50 97 ARG A CA 1
ATOM 783 C C . ARG A 1 97 ? -29.052 8.906 3.131 1.00 77.50 97 ARG A C 1
ATOM 785 O O . ARG A 1 97 ? -29.992 8.880 2.339 1.00 77.50 97 ARG A O 1
ATOM 792 N N . GLN A 1 98 ? -28.356 10.018 3.390 1.00 64.81 98 GLN A N 1
ATOM 793 C CA . GLN A 1 98 ? -28.702 11.370 2.908 1.00 64.81 98 GLN A CA 1
ATOM 794 C C . GLN A 1 98 ? -29.304 11.385 1.484 1.00 64.81 98 GLN A C 1
ATOM 796 O O . GLN A 1 98 ? -30.408 11.902 1.310 1.00 64.81 98 GLN A O 1
ATOM 801 N N . ASN A 1 99 ? -28.650 10.724 0.512 1.00 70.56 99 ASN A N 1
ATOM 802 C CA . ASN A 1 99 ? -29.064 10.706 -0.898 1.00 70.56 99 ASN A CA 1
ATOM 803 C C . ASN A 1 99 ? -29.265 9.303 -1.528 1.00 70.56 99 ASN A C 1
ATOM 805 O O . ASN A 1 99 ? -29.594 9.227 -2.713 1.00 70.56 99 ASN A O 1
ATOM 809 N N . HIS A 1 100 ? -29.110 8.199 -0.785 1.00 79.50 100 HIS A N 1
ATOM 810 C CA . HIS A 1 100 ? -29.245 6.824 -1.311 1.00 79.50 100 HIS A CA 1
ATOM 811 C C . HIS A 1 100 ? -29.683 5.812 -0.236 1.00 79.50 100 HIS A C 1
ATOM 813 O O . HIS A 1 100 ? -29.880 6.171 0.924 1.00 79.50 100 HIS A O 1
ATOM 819 N N . TYR A 1 101 ? -29.887 4.552 -0.630 1.00 84.62 101 TYR A N 1
ATOM 820 C CA . TYR A 1 101 ? -30.242 3.455 0.276 1.00 84.62 101 TYR A CA 1
ATOM 821 C C . TYR A 1 101 ? -29.101 2.446 0.363 1.00 84.62 101 TYR A C 1
ATOM 823 O O . TYR A 1 101 ? -28.440 2.180 -0.637 1.00 84.62 101 TYR A O 1
ATOM 831 N N . GLU A 1 102 ? -28.910 1.860 1.540 1.00 88.38 102 GLU A N 1
ATOM 832 C CA . GLU A 1 102 ? -27.887 0.843 1.805 1.00 88.38 102 GLU A CA 1
ATOM 833 C C . GLU A 1 102 ? -28.501 -0.353 2.532 1.00 88.38 102 GLU A C 1
ATOM 835 O O . GLU A 1 102 ? -29.485 -0.206 3.258 1.00 88.38 102 GLU A O 1
ATOM 840 N N . ILE A 1 103 ? -27.922 -1.539 2.339 1.00 90.50 103 ILE A N 1
ATOM 841 C CA . ILE A 1 103 ? -28.302 -2.762 3.052 1.00 90.50 103 ILE A CA 1
ATOM 842 C C . ILE A 1 103 ? -27.359 -2.928 4.246 1.00 90.50 103 ILE A C 1
ATOM 844 O O . ILE A 1 103 ? -26.157 -3.085 4.050 1.00 90.50 103 ILE A O 1
ATOM 848 N N . ALA A 1 104 ? -27.904 -2.943 5.460 1.00 87.31 104 ALA A N 1
ATOM 849 C CA . ALA A 1 104 ? -27.168 -3.208 6.694 1.00 87.31 104 ALA A CA 1
ATOM 850 C C . ALA A 1 104 ? -27.601 -4.552 7.297 1.00 87.31 104 ALA A C 1
ATOM 852 O O . ALA A 1 104 ? -28.792 -4.864 7.311 1.00 87.31 104 ALA A O 1
ATOM 853 N N . ALA A 1 105 ? -26.659 -5.358 7.791 1.00 85.44 105 ALA A N 1
ATOM 854 C CA . ALA A 1 105 ? -26.985 -6.547 8.580 1.00 85.44 105 ALA A CA 1
ATOM 855 C C . ALA A 1 105 ? -27.543 -6.144 9.958 1.00 85.44 105 ALA A C 1
ATOM 857 O O . ALA A 1 105 ? -27.080 -5.184 10.567 1.00 85.44 105 ALA A O 1
ATOM 858 N N . ARG A 1 106 ? -28.553 -6.878 10.431 1.00 75.94 106 ARG A N 1
ATOM 859 C CA . ARG A 1 106 ? -29.090 -6.837 11.795 1.00 75.94 106 ARG A CA 1
ATOM 860 C C . ARG A 1 106 ? -28.639 -8.101 12.511 1.00 75.94 106 ARG A C 1
ATOM 862 O O . ARG A 1 106 ? -29.129 -9.188 12.188 1.00 75.94 106 ARG A O 1
ATOM 869 N N . ASP A 1 107 ? -27.760 -7.947 13.487 1.00 59.72 107 ASP A N 1
ATOM 870 C CA . ASP A 1 107 ? -27.381 -9.046 14.364 1.00 59.72 107 ASP A CA 1
ATOM 871 C C . ASP A 1 107 ? -28.474 -9.279 15.416 1.00 59.72 107 ASP A C 1
ATOM 873 O O . ASP A 1 107 ? -29.059 -8.340 15.964 1.00 59.72 107 ASP A O 1
ATOM 877 N N . ALA A 1 108 ? -28.806 -10.551 15.640 1.00 46.75 108 ALA A N 1
ATOM 878 C CA . ALA A 1 108 ? -29.690 -10.963 16.720 1.00 46.75 108 ALA A CA 1
ATOM 879 C C . ALA A 1 108 ? -28.908 -10.869 18.041 1.00 46.75 108 ALA A C 1
ATOM 881 O O . ALA A 1 108 ? -28.006 -11.666 18.258 1.00 46.75 108 ALA A O 1
ATOM 882 N N . GLU A 1 109 ? -29.240 -9.845 18.832 1.00 40.53 109 GLU A N 1
ATOM 883 C CA . GLU A 1 109 ? -28.972 -9.631 20.267 1.00 40.53 109 GLU A CA 1
ATOM 884 C C . GLU A 1 109 ? -27.733 -10.325 20.875 1.00 40.53 109 GLU A C 1
ATOM 886 O O . GLU A 1 109 ? -27.781 -11.495 21.232 1.00 40.53 109 GLU A O 1
ATOM 891 N N . GLU A 1 110 ? -26.641 -9.579 21.086 1.00 36.28 110 GLU A N 1
ATOM 892 C CA . GLU A 1 110 ? -26.285 -9.002 22.399 1.00 36.28 110 GLU A CA 1
ATOM 893 C C . GLU A 1 110 ? -24.900 -8.311 22.379 1.00 36.28 110 GLU A C 1
ATOM 895 O O . GLU A 1 110 ? -23.916 -8.860 21.897 1.00 36.28 110 GLU A O 1
ATOM 900 N N . ASN A 1 111 ? -24.863 -7.134 23.017 1.00 32.59 111 ASN A N 1
ATOM 901 C CA . ASN A 1 111 ? -23.737 -6.484 23.706 1.00 32.59 111 ASN A CA 1
ATOM 902 C C . ASN A 1 111 ? -22.546 -5.886 22.915 1.00 32.59 111 ASN A C 1
ATOM 904 O O . ASN A 1 111 ? -21.682 -6.570 22.385 1.00 32.59 111 ASN A O 1
ATOM 908 N N . GLU A 1 112 ? -22.500 -4.545 22.984 1.00 43.59 112 GLU A N 1
ATOM 909 C CA . GLU A 1 112 ? -21.326 -3.655 23.074 1.00 43.59 112 GLU A CA 1
ATOM 910 C C . GLU A 1 112 ? -20.125 -3.892 22.141 1.00 43.59 112 GLU A C 1
ATOM 912 O O . GLU A 1 112 ? -19.096 -4.414 22.543 1.00 43.59 112 GLU A O 1
ATOM 917 N N . GLU A 1 113 ? -20.220 -3.374 20.917 1.00 36.44 113 GLU A N 1
ATOM 918 C CA . GLU A 1 113 ? -19.362 -2.305 20.362 1.00 36.44 113 GLU A CA 1
ATOM 919 C C . GLU A 1 113 ? -19.771 -2.145 18.894 1.00 36.44 113 GLU A C 1
ATOM 921 O O . GLU A 1 113 ? -19.226 -2.755 17.978 1.00 36.44 113 GLU A O 1
ATOM 926 N N . SER A 1 114 ? -20.833 -1.372 18.673 1.00 37.00 114 SER A N 1
ATOM 927 C CA . SER A 1 114 ? -21.294 -1.062 17.328 1.00 37.00 114 SER A CA 1
ATOM 928 C C . SER A 1 114 ? -20.274 -0.159 16.640 1.00 37.00 114 SER A C 1
ATOM 930 O O . SER A 1 114 ? -20.056 0.970 17.090 1.00 37.00 114 SER A O 1
ATOM 932 N N . ASP A 1 115 ? -19.738 -0.612 15.509 1.00 36.38 115 ASP A N 1
ATOM 933 C CA . ASP A 1 115 ? -19.108 0.222 14.478 1.00 36.38 115 ASP A CA 1
ATOM 934 C C . ASP A 1 115 ? -20.191 1.082 13.778 1.00 36.38 115 ASP A C 1
ATOM 936 O O . ASP A 1 115 ? -20.423 1.036 12.570 1.00 36.38 115 ASP A O 1
ATOM 940 N N . GLU A 1 116 ? -20.963 1.817 14.587 1.00 46.47 116 GLU A N 1
ATOM 941 C CA . GLU A 1 116 ? -21.860 2.872 14.143 1.00 46.47 116 GLU A CA 1
ATOM 942 C C . GLU A 1 116 ? -20.972 4.033 13.709 1.00 46.47 116 GLU A C 1
ATOM 944 O O . GLU A 1 116 ? -20.395 4.739 14.538 1.00 46.47 116 GLU A O 1
ATOM 949 N N . THR A 1 117 ? -20.867 4.255 12.398 1.00 46.91 117 THR A N 1
ATOM 950 C CA . THR A 1 117 ? -20.273 5.485 11.873 1.00 46.91 117 THR A CA 1
ATOM 951 C C . THR A 1 117 ? -21.008 6.670 12.497 1.00 46.91 117 THR A C 1
ATOM 953 O O . THR A 1 117 ? -22.190 6.893 12.224 1.00 46.91 117 THR A O 1
ATOM 956 N N . VAL A 1 118 ? -20.318 7.401 13.366 1.00 61.72 118 VAL A N 1
ATOM 957 C CA . VAL A 1 118 ? -20.889 8.483 14.168 1.00 61.72 118 VAL A CA 1
ATOM 958 C C . VAL A 1 118 ? -21.481 9.544 13.243 1.00 61.72 118 VAL A C 1
ATOM 960 O O . VAL A 1 118 ? -20.765 10.159 12.451 1.00 61.72 118 VAL A O 1
ATOM 963 N N . ASN A 1 119 ? -22.788 9.800 13.341 1.00 74.81 119 ASN A N 1
ATOM 964 C CA . ASN A 1 119 ? -23.391 10.916 12.621 1.00 74.81 119 ASN A CA 1
ATOM 965 C C . ASN A 1 119 ? -23.054 12.234 13.332 1.00 74.81 119 ASN A C 1
ATOM 967 O O . ASN A 1 119 ? -23.763 12.652 14.242 1.00 74.81 119 ASN A O 1
ATOM 971 N N . PHE A 1 120 ? -22.001 12.925 12.894 1.00 70.94 120 PHE A N 1
ATOM 972 C CA . PHE A 1 120 ? -21.589 14.203 13.489 1.00 70.94 120 PHE A CA 1
ATOM 973 C C . PHE A 1 120 ? -22.571 15.370 13.259 1.00 70.94 120 PHE A C 1
ATOM 975 O O . PHE A 1 120 ? -22.418 16.411 13.893 1.00 70.94 120 PHE A O 1
ATOM 982 N N . PHE A 1 121 ? -23.597 15.213 12.410 1.00 60.59 121 PHE A N 1
ATOM 983 C CA . PHE A 1 121 ? -24.710 16.174 12.324 1.00 60.59 121 PHE A CA 1
ATOM 984 C C . PHE A 1 121 ? -25.746 15.988 13.445 1.00 60.59 121 PHE A C 1
ATOM 986 O O . PHE A 1 121 ? -26.584 16.862 13.658 1.00 60.59 121 PHE A O 1
ATOM 993 N N . ASP A 1 122 ? -25.689 14.869 14.169 1.00 77.06 122 ASP A N 1
ATOM 994 C CA . ASP A 1 122 ? -26.444 14.630 15.394 1.00 77.06 122 ASP A CA 1
ATOM 995 C C . ASP A 1 122 ? -25.544 14.920 16.605 1.00 77.06 122 ASP A C 1
ATOM 997 O O . ASP A 1 122 ? -24.595 14.191 16.909 1.00 77.06 122 ASP A O 1
ATOM 1001 N N . ALA A 1 123 ? -25.857 16.001 17.324 1.00 80.75 123 ALA A N 1
ATOM 1002 C CA . ALA A 1 123 ? -25.079 16.439 18.478 1.00 80.75 123 ALA A CA 1
ATOM 1003 C C . ALA A 1 123 ? -24.999 15.372 19.585 1.00 80.75 123 ALA A C 1
ATOM 1005 O O . ALA A 1 123 ? -23.975 15.274 20.262 1.00 80.75 123 ALA A O 1
ATOM 1006 N N . ALA A 1 124 ? -26.035 14.548 19.770 1.00 74.69 124 ALA A N 1
ATOM 1007 C CA . ALA A 1 124 ? -26.027 13.505 20.790 1.00 74.69 124 ALA A CA 1
ATOM 1008 C C . ALA A 1 124 ? -25.038 12.387 20.431 1.00 74.69 124 ALA A C 1
ATOM 1010 O O . ALA A 1 124 ? -24.287 11.928 21.296 1.00 74.69 124 ALA A O 1
ATOM 1011 N N . GLN A 1 125 ? -24.981 12.000 19.155 1.00 72.12 125 GLN A N 1
ATOM 1012 C CA . GLN A 1 125 ? -24.024 11.006 18.663 1.00 72.12 125 GLN A CA 1
ATOM 1013 C C . GLN A 1 125 ? -22.590 11.537 18.686 1.00 72.12 125 GLN A C 1
ATOM 1015 O O . GLN A 1 125 ? -21.696 10.837 19.162 1.00 72.12 125 GLN A O 1
ATOM 1020 N N . GLY A 1 126 ? -22.371 12.791 18.278 1.00 76.62 126 GLY A N 1
ATOM 1021 C CA . GLY A 1 126 ? -21.060 13.440 18.382 1.00 76.62 126 GLY A CA 1
ATOM 1022 C C . GLY A 1 126 ? -20.549 13.508 19.828 1.00 76.62 126 GLY A C 1
ATOM 1023 O O . GLY A 1 126 ? -19.401 13.159 20.104 1.00 76.62 126 GLY A O 1
ATOM 1024 N N . LEU A 1 127 ? -21.414 13.874 20.782 1.00 85.50 127 LEU A N 1
ATOM 1025 C CA . LEU A 1 127 ? -21.065 13.906 22.208 1.00 85.50 127 LEU A CA 1
ATOM 1026 C C . LEU A 1 127 ? -20.864 12.503 22.806 1.00 85.50 127 LEU A C 1
ATOM 1028 O O . LEU A 1 127 ? -20.025 12.337 23.693 1.00 85.50 127 LEU A O 1
ATOM 1032 N N . LYS A 1 128 ? -21.606 11.490 22.337 1.00 82.19 128 LYS A N 1
ATOM 1033 C CA . LYS A 1 128 ? -21.405 10.082 22.723 1.00 82.19 128 LYS A CA 1
ATOM 1034 C C . LYS A 1 128 ? -20.046 9.574 22.234 1.00 82.19 128 LYS A C 1
ATOM 1036 O O . LYS A 1 128 ? -19.292 9.039 23.040 1.00 82.19 128 LYS A O 1
ATOM 1041 N N . CYS A 1 129 ? -19.710 9.825 20.969 1.00 79.38 129 CYS A N 1
ATOM 1042 C CA . CYS A 1 129 ? -18.405 9.515 20.384 1.00 79.38 129 CYS A CA 1
ATOM 1043 C C . CYS A 1 129 ? -17.267 10.177 21.166 1.00 79.38 129 CYS A C 1
ATOM 1045 O O . CYS A 1 129 ? -16.346 9.491 21.599 1.00 79.38 129 CYS A O 1
ATOM 1047 N N . TRP A 1 130 ? -17.369 11.480 21.451 1.00 83.69 130 TRP A N 1
ATOM 1048 C CA . TRP A 1 130 ? -16.362 12.197 22.240 1.00 83.69 130 TRP A CA 1
ATOM 1049 C C . TRP A 1 130 ? -16.103 11.546 23.606 1.00 83.69 130 TRP A C 1
ATOM 1051 O O . TRP A 1 130 ? -14.955 11.392 24.011 1.00 83.69 130 TRP A O 1
ATOM 1061 N N . LYS A 1 131 ? -17.158 11.118 24.310 1.00 87.31 131 LYS A N 1
ATOM 1062 C CA . LYS A 1 131 ? -17.024 10.421 25.603 1.00 87.31 131 LYS A CA 1
ATOM 1063 C C . LYS A 1 131 ? -16.361 9.044 25.477 1.00 87.31 131 LYS A C 1
ATOM 1065 O O . LYS A 1 131 ? -15.782 8.565 26.449 1.00 87.31 131 LYS A O 1
ATOM 1070 N N . GLN A 1 132 ? -16.469 8.406 24.314 1.00 79.12 132 GLN A N 1
ATOM 1071 C CA . GLN A 1 132 ? -15.864 7.107 24.015 1.00 79.12 132 GLN A CA 1
ATOM 1072 C C . GLN A 1 132 ? -14.422 7.227 23.503 1.00 79.12 132 GLN A C 1
ATOM 1074 O O . GLN A 1 132 ? -13.665 6.264 23.619 1.00 79.12 132 GLN A O 1
ATOM 1079 N N . CYS A 1 133 ? -14.013 8.396 22.997 1.00 74.31 133 CYS A N 1
ATOM 1080 C CA . CYS A 1 133 ? -12.636 8.676 22.601 1.00 74.31 133 CYS A CA 1
ATOM 1081 C C . CYS A 1 133 ? -11.690 8.530 23.801 1.00 74.31 133 CYS A C 1
ATOM 1083 O O . CYS A 1 133 ? -11.537 9.428 24.628 1.00 74.31 133 CYS A O 1
ATOM 1085 N N . LYS A 1 134 ? -11.016 7.384 23.885 1.00 71.00 134 LYS A N 1
ATOM 1086 C CA . LYS A 1 134 ? -9.925 7.142 24.831 1.00 71.00 134 LYS A CA 1
ATOM 1087 C C . LYS A 1 134 ? -8.598 7.335 24.110 1.00 71.00 134 LYS A C 1
ATOM 1089 O O . LYS A 1 134 ? -8.479 7.026 22.926 1.00 71.00 134 LYS A O 1
ATOM 1094 N N . ILE A 1 135 ? -7.578 7.797 24.835 1.00 65.56 135 ILE A N 1
ATOM 1095 C CA . ILE A 1 135 ? -6.201 7.777 24.331 1.00 65.56 135 ILE A CA 1
ATOM 1096 C C . ILE A 1 135 ? -5.848 6.314 24.064 1.00 65.56 135 ILE A C 1
ATOM 1098 O O . ILE A 1 135 ? -5.661 5.532 25.000 1.00 65.56 135 ILE A O 1
ATOM 1102 N N . HIS A 1 136 ? -5.809 5.936 22.789 1.00 59.72 136 HIS A N 1
ATOM 1103 C CA . HIS A 1 136 ? -5.475 4.581 22.395 1.00 59.72 136 HIS A CA 1
ATOM 1104 C C . HIS A 1 136 ? -3.989 4.350 22.686 1.00 59.72 136 HIS A C 1
ATOM 1106 O O . HIS A 1 136 ? -3.119 4.959 22.063 1.00 59.72 136 HIS A O 1
ATOM 1112 N N . LYS A 1 137 ? -3.696 3.496 23.671 1.00 63.97 137 LYS A N 1
ATOM 1113 C CA . LYS A 1 137 ? -2.332 3.099 24.052 1.00 63.97 137 LYS A CA 1
ATOM 1114 C C . LYS A 1 137 ? -1.856 1.941 23.170 1.00 63.97 137 LYS A C 1
ATOM 1116 O O . LYS A 1 137 ? -1.532 0.868 23.669 1.00 63.97 137 LYS A O 1
ATOM 1121 N N . GLY A 1 138 ? -1.893 2.145 21.859 1.00 76.50 138 GLY A N 1
ATOM 1122 C CA . GLY A 1 138 ? -1.466 1.170 20.861 1.00 76.50 138 GLY A CA 1
ATOM 1123 C C . GLY A 1 138 ? -0.319 1.733 20.039 1.00 76.50 138 GLY A C 1
ATOM 1124 O O . GLY A 1 138 ? -0.342 2.909 19.680 1.00 76.50 138 GLY A O 1
ATOM 1125 N N . LYS A 1 139 ? 0.678 0.898 19.738 1.00 88.50 139 LYS A N 1
ATOM 1126 C CA . LYS A 1 139 ? 1.745 1.286 18.815 1.00 88.50 139 LYS A CA 1
ATOM 1127 C C . LYS A 1 139 ? 1.151 1.565 17.435 1.00 88.50 139 LYS A C 1
ATOM 1129 O O . LYS A 1 139 ? 0.272 0.831 16.989 1.00 88.50 139 LYS A O 1
ATOM 1134 N N . ALA A 1 140 ? 1.639 2.606 16.777 1.00 91.12 140 ALA A N 1
ATOM 1135 C CA . ALA A 1 140 ? 1.324 2.901 15.384 1.00 91.12 140 ALA A CA 1
ATOM 1136 C C . ALA A 1 140 ? 2.585 2.734 14.545 1.00 91.12 140 ALA A C 1
ATOM 1138 O O . ALA A 1 140 ? 3.684 3.004 15.031 1.00 91.12 140 ALA A O 1
ATOM 1139 N N . PHE A 1 141 ? 2.427 2.297 13.302 1.00 93.94 141 PHE A N 1
ATOM 1140 C CA . PHE A 1 141 ? 3.555 2.008 12.430 1.00 93.94 141 PHE A CA 1
ATOM 1141 C C . PHE A 1 141 ? 3.425 2.804 11.144 1.00 93.94 141 PHE A C 1
ATOM 1143 O O . PHE A 1 141 ? 2.405 2.698 10.471 1.00 93.94 141 PHE A O 1
ATOM 1150 N N . ALA A 1 142 ? 4.448 3.582 10.800 1.00 95.00 142 ALA A N 1
ATOM 1151 C CA . ALA A 1 142 ? 4.494 4.306 9.537 1.00 95.00 142 ALA A CA 1
ATOM 1152 C C . ALA A 1 142 ? 5.458 3.622 8.570 1.00 95.00 142 ALA A C 1
ATOM 1154 O O . ALA A 1 142 ? 6.623 3.441 8.916 1.00 95.00 142 ALA A O 1
ATOM 1155 N N . GLY A 1 143 ? 4.999 3.268 7.371 1.00 95.50 143 GLY A N 1
ATOM 1156 C CA . GLY A 1 143 ? 5.882 2.781 6.307 1.00 95.50 143 GLY A CA 1
ATOM 1157 C C . GLY A 1 143 ? 6.507 3.922 5.513 1.00 95.50 143 GLY A C 1
ATOM 1158 O O . GLY A 1 143 ? 5.841 4.926 5.231 1.00 95.50 143 GLY A O 1
ATOM 1159 N N . TYR A 1 144 ? 7.767 3.753 5.118 1.00 96.75 144 TYR A N 1
ATOM 1160 C CA . TYR A 1 144 ? 8.457 4.675 4.225 1.00 96.75 144 TYR A CA 1
ATOM 1161 C C . TYR A 1 144 ? 9.354 3.960 3.216 1.00 96.75 144 TYR A C 1
ATOM 1163 O O . TYR A 1 144 ? 9.912 2.897 3.488 1.00 96.75 144 TYR A O 1
ATOM 1171 N N . VAL A 1 145 ? 9.542 4.591 2.059 1.00 97.12 145 VAL A N 1
ATOM 1172 C CA . VAL A 1 145 ? 10.479 4.134 1.030 1.00 97.12 145 VAL A CA 1
ATOM 1173 C C . VAL A 1 145 ? 11.389 5.287 0.641 1.00 97.12 145 VAL A C 1
ATOM 1175 O O . VAL A 1 145 ? 10.904 6.320 0.183 1.00 97.12 145 VAL A O 1
ATOM 1178 N N . LYS A 1 146 ? 12.705 5.123 0.807 1.00 95.50 146 LYS A N 1
ATOM 1179 C CA . LYS A 1 146 ? 13.704 6.058 0.271 1.00 95.50 146 LYS A CA 1
ATOM 1180 C C . LYS A 1 146 ? 14.336 5.463 -0.978 1.00 95.50 146 LYS A C 1
ATOM 1182 O O . LYS A 1 146 ? 14.852 4.350 -0.944 1.00 95.50 146 LYS A O 1
ATOM 1187 N N . ILE A 1 147 ? 14.278 6.193 -2.086 1.00 94.62 147 ILE A N 1
ATOM 1188 C CA . ILE A 1 147 ? 14.682 5.707 -3.403 1.00 94.62 147 ILE A CA 1
ATOM 1189 C C . ILE A 1 147 ? 15.709 6.666 -3.982 1.00 94.62 147 ILE A C 1
ATOM 1191 O O . ILE A 1 147 ? 15.377 7.804 -4.313 1.00 94.62 147 ILE A O 1
ATOM 1195 N N . ARG A 1 148 ? 16.949 6.206 -4.133 1.00 91.94 148 ARG A N 1
ATOM 1196 C CA . ARG A 1 148 ? 17.986 6.941 -4.857 1.00 91.94 148 ARG A CA 1
ATOM 1197 C C . ARG A 1 148 ? 17.907 6.575 -6.325 1.00 91.94 148 ARG A C 1
ATOM 1199 O O . ARG A 1 148 ? 17.941 5.399 -6.675 1.00 91.94 148 ARG A O 1
ATOM 1206 N N . VAL A 1 149 ? 17.839 7.593 -7.168 1.00 89.38 149 VAL A N 1
ATOM 1207 C CA . VAL A 1 149 ? 17.803 7.466 -8.619 1.00 89.38 149 VAL A CA 1
ATOM 1208 C C . VAL A 1 149 ? 18.925 8.298 -9.213 1.00 89.38 149 VAL A C 1
ATOM 1210 O O . VAL A 1 149 ? 19.088 9.467 -8.863 1.00 89.38 149 VAL A O 1
ATOM 1213 N N . GLU A 1 150 ? 19.685 7.707 -10.127 1.00 87.06 150 GLU A N 1
ATOM 1214 C CA . GLU A 1 150 ? 20.776 8.383 -10.825 1.00 87.06 150 GLU A CA 1
ATOM 1215 C C . GLU A 1 150 ? 20.564 8.380 -12.330 1.00 87.06 150 GLU A C 1
ATOM 1217 O O . GLU A 1 150 ? 20.187 7.362 -12.907 1.00 87.06 150 GLU A O 1
ATOM 1222 N N . THR A 1 151 ? 20.865 9.499 -12.981 1.00 82.56 151 THR A N 1
ATOM 1223 C CA . THR A 1 151 ? 20.819 9.659 -14.440 1.00 82.56 151 THR A CA 1
ATOM 1224 C C . THR A 1 151 ? 22.129 10.267 -14.952 1.00 82.56 151 THR A C 1
ATOM 1226 O O . THR A 1 151 ? 22.968 10.764 -14.189 1.00 82.56 151 THR A O 1
ATOM 1229 N N . ALA A 1 152 ? 22.374 10.201 -16.263 1.00 76.00 152 ALA A N 1
ATOM 1230 C CA . ALA A 1 152 ? 23.439 11.005 -16.870 1.00 76.00 152 ALA A CA 1
ATOM 1231 C C . ALA A 1 152 ? 23.075 12.499 -16.783 1.00 76.00 152 ALA A C 1
ATOM 1233 O O . ALA A 1 152 ? 21.923 12.840 -17.042 1.00 76.00 152 ALA A O 1
ATOM 1234 N N . LYS A 1 153 ? 24.027 13.403 -16.480 1.00 65.31 153 LYS A N 1
ATOM 1235 C CA . LYS A 1 153 ? 23.766 14.836 -16.683 1.00 65.31 153 LYS A CA 1
ATOM 1236 C C . LYS A 1 153 ? 23.578 15.094 -18.176 1.00 65.31 153 LYS A C 1
ATOM 1238 O O . LYS A 1 153 ? 24.539 15.074 -18.942 1.00 65.31 153 LYS A O 1
ATOM 1243 N N . GLY A 1 154 ? 22.333 15.321 -18.572 1.00 55.06 154 GLY A N 1
ATOM 1244 C CA . GLY A 1 154 ? 21.997 15.957 -19.835 1.00 55.06 154 GLY A CA 1
ATOM 1245 C C . GLY A 1 154 ? 21.979 17.470 -19.645 1.00 55.06 154 GLY A C 1
ATOM 1246 O O . GLY A 1 154 ? 21.547 17.966 -18.611 1.00 55.06 154 GLY A O 1
ATOM 1247 N N . THR A 1 155 ? 22.416 18.216 -20.652 1.00 48.19 155 THR A N 1
ATOM 1248 C CA . THR A 1 155 ? 22.228 19.674 -20.761 1.00 48.19 155 THR A CA 1
ATOM 1249 C C . THR A 1 155 ? 20.774 20.072 -21.066 1.00 48.19 155 THR A C 1
ATOM 1251 O O . THR A 1 155 ? 20.510 21.236 -21.354 1.00 48.19 155 THR A O 1
ATOM 1254 N N . ASP A 1 156 ? 19.835 19.123 -21.024 1.00 50.53 156 ASP A N 1
ATOM 1255 C CA . ASP A 1 156 ? 18.496 19.251 -21.591 1.00 50.53 156 ASP A CA 1
ATOM 1256 C C . ASP A 1 156 ? 17.399 19.208 -20.522 1.00 50.53 156 ASP A C 1
ATOM 1258 O O . ASP A 1 156 ? 17.379 18.335 -19.657 1.00 50.53 156 ASP A O 1
ATOM 1262 N N . ILE A 1 157 ? 16.390 20.060 -20.720 1.00 49.00 157 ILE A N 1
ATOM 1263 C CA . ILE A 1 157 ? 15.095 20.186 -20.012 1.00 49.00 157 ILE A CA 1
ATOM 1264 C C . ILE A 1 157 ? 14.331 18.841 -19.838 1.00 49.00 157 ILE A C 1
ATOM 1266 O O . ILE A 1 157 ? 13.333 18.756 -19.128 1.00 49.00 157 ILE A O 1
ATOM 1270 N N . LYS A 1 158 ? 14.785 17.753 -20.473 1.00 52.47 158 LYS A N 1
ATOM 1271 C CA . LYS A 1 158 ? 14.161 16.422 -20.419 1.00 52.47 158 LYS A CA 1
ATOM 1272 C C . LYS A 1 158 ? 14.412 15.662 -19.110 1.00 52.47 158 LYS A C 1
ATOM 1274 O O . LYS A 1 158 ? 13.588 14.809 -18.780 1.00 52.47 158 LYS A O 1
ATOM 1279 N N . SER A 1 159 ? 15.492 15.928 -18.370 1.00 56.09 159 SER A N 1
ATOM 1280 C CA . SER A 1 159 ? 15.792 15.186 -17.130 1.00 56.09 159 SER A CA 1
ATOM 1281 C C . SER A 1 159 ? 14.792 15.476 -16.007 1.00 56.09 159 SER A C 1
ATOM 1283 O O . SER A 1 159 ? 14.349 14.542 -15.337 1.00 56.09 159 SER A O 1
ATOM 1285 N N . ASP A 1 160 ? 14.348 16.726 -15.866 1.00 61.06 160 ASP A N 1
ATOM 1286 C CA . ASP A 1 160 ? 13.330 17.108 -14.879 1.00 61.06 160 ASP A CA 1
ATOM 1287 C C . ASP A 1 160 ? 11.984 16.425 -15.185 1.00 61.06 160 ASP A C 1
ATOM 1289 O O . ASP A 1 160 ? 11.365 15.838 -14.298 1.00 61.06 160 ASP A O 1
ATOM 1293 N N . SER A 1 161 ? 11.609 16.327 -16.469 1.00 72.81 161 SER A N 1
ATOM 1294 C CA . SER A 1 161 ? 10.409 15.583 -16.891 1.00 72.81 161 SER A CA 1
ATOM 1295 C C . SER A 1 161 ? 10.472 14.072 -16.602 1.00 72.81 161 SER A C 1
ATOM 1297 O O . SER A 1 161 ? 9.435 13.410 -16.494 1.00 72.81 161 SER A O 1
ATOM 1299 N N . LEU A 1 162 ? 11.679 13.499 -16.491 1.00 81.94 162 LEU A N 1
ATOM 1300 C CA . LEU A 1 162 ? 11.873 12.077 -16.201 1.00 81.94 162 LEU A CA 1
ATOM 1301 C C . LEU A 1 162 ? 11.691 11.786 -14.707 1.00 81.94 162 LEU A C 1
ATOM 1303 O O . LEU A 1 162 ? 11.009 10.820 -14.363 1.00 81.94 162 LEU A O 1
ATOM 1307 N N . PHE A 1 163 ? 12.250 12.626 -13.831 1.00 85.19 163 PHE A N 1
ATOM 1308 C CA . PHE A 1 163 ? 12.038 12.521 -12.385 1.00 85.19 163 PHE A CA 1
ATOM 1309 C C . PHE A 1 163 ? 10.583 12.789 -12.003 1.00 85.19 163 PHE A C 1
ATOM 1311 O O . PHE A 1 163 ? 10.034 12.050 -11.189 1.00 85.19 163 PHE A O 1
ATOM 1318 N N . GLU A 1 164 ? 9.926 13.763 -12.639 1.00 85.81 164 GLU A N 1
ATOM 1319 C CA . GLU A 1 164 ? 8.489 13.999 -12.458 1.00 85.81 164 GLU A CA 1
ATOM 1320 C C . GLU A 1 164 ? 7.661 12.772 -12.855 1.00 85.81 164 GLU A C 1
ATOM 1322 O O . GLU A 1 164 ? 6.834 12.299 -12.074 1.00 85.81 164 GLU A O 1
ATOM 1327 N N . ARG A 1 165 ? 7.922 12.186 -14.033 1.00 89.50 165 ARG A N 1
ATOM 1328 C CA . ARG A 1 165 ? 7.224 10.972 -14.483 1.00 89.50 165 ARG A CA 1
ATOM 1329 C C . ARG A 1 165 ? 7.462 9.789 -13.545 1.00 89.50 165 ARG A C 1
ATOM 1331 O O . ARG A 1 165 ? 6.542 9.010 -13.306 1.00 89.50 165 ARG A O 1
ATOM 1338 N N . TYR A 1 166 ? 8.679 9.649 -13.025 1.00 91.75 166 TYR A N 1
ATOM 1339 C CA . TYR A 1 166 ? 8.994 8.622 -12.039 1.00 91.75 166 TYR A CA 1
ATOM 1340 C C . TYR A 1 166 ? 8.236 8.864 -10.729 1.00 91.75 166 TYR A C 1
ATOM 1342 O O . TYR A 1 166 ? 7.604 7.946 -10.223 1.00 91.75 166 TYR A O 1
ATOM 1350 N N . GLY A 1 167 ? 8.190 10.106 -10.240 1.00 90.81 167 GLY A N 1
ATOM 1351 C CA . GLY A 1 167 ? 7.384 10.493 -9.080 1.00 90.81 167 GLY A CA 1
ATOM 1352 C C . GLY A 1 167 ? 5.894 10.181 -9.256 1.00 90.81 167 GLY A C 1
ATOM 1353 O O . GLY A 1 167 ? 5.278 9.623 -8.352 1.00 90.81 167 GLY A O 1
ATOM 1354 N N . MET A 1 168 ? 5.325 10.443 -10.440 1.00 90.31 168 MET A N 1
ATOM 1355 C CA . MET A 1 168 ? 3.942 10.058 -10.757 1.00 90.31 168 MET A CA 1
ATOM 1356 C C . MET A 1 168 ? 3.745 8.539 -10.726 1.00 90.31 168 MET A C 1
ATOM 1358 O O . MET A 1 168 ? 2.757 8.062 -10.179 1.00 90.31 168 MET A O 1
ATOM 1362 N N . PHE A 1 169 ? 4.690 7.771 -11.276 1.00 94.56 169 PHE A N 1
ATOM 1363 C CA . PHE A 1 169 ? 4.649 6.310 -11.199 1.00 94.56 169 PHE A CA 1
ATOM 1364 C C . PHE A 1 169 ? 4.688 5.813 -9.747 1.00 94.56 169 PHE A C 1
ATOM 1366 O O . PHE A 1 169 ? 3.928 4.914 -9.398 1.00 94.56 169 PHE A O 1
ATOM 1373 N N . LEU A 1 170 ? 5.527 6.413 -8.896 1.00 94.19 170 LEU A N 1
ATOM 1374 C CA . LEU A 1 170 ? 5.583 6.089 -7.468 1.00 94.19 170 LEU A CA 1
ATOM 1375 C C . LEU A 1 170 ? 4.263 6.418 -6.754 1.00 94.19 170 LEU A C 1
ATOM 1377 O O . LEU A 1 170 ? 3.808 5.612 -5.948 1.00 94.19 170 LEU A O 1
ATOM 1381 N N . SER A 1 171 ? 3.635 7.554 -7.073 1.00 87.06 171 SER A N 1
ATOM 1382 C CA . SER A 1 171 ? 2.333 7.948 -6.508 1.00 87.06 171 SER A CA 1
ATOM 1383 C C . SER A 1 171 ? 1.255 6.907 -6.804 1.00 87.06 171 SER A C 1
ATOM 1385 O O . SER A 1 171 ? 0.563 6.448 -5.897 1.00 87.06 171 SER A O 1
ATOM 1387 N N . GLU A 1 172 ? 1.171 6.468 -8.062 1.00 91.88 172 GLU A N 1
ATOM 1388 C CA . GLU A 1 172 ? 0.226 5.433 -8.495 1.00 91.88 172 GLU A CA 1
ATOM 1389 C C . GLU A 1 172 ? 0.538 4.061 -7.884 1.00 91.88 172 GLU A C 1
ATOM 1391 O O . GLU A 1 172 ? -0.379 3.327 -7.521 1.00 91.88 172 GLU A O 1
ATOM 1396 N N . LEU A 1 173 ? 1.823 3.703 -7.759 1.00 90.38 173 LEU A N 1
ATOM 1397 C CA . LEU A 1 173 ? 2.240 2.415 -7.203 1.00 90.38 173 LEU A CA 1
ATOM 1398 C C . LEU A 1 173 ? 1.925 2.308 -5.707 1.00 90.38 173 LEU A C 1
ATOM 1400 O O . LEU A 1 173 ? 1.374 1.301 -5.281 1.00 90.38 173 LEU A O 1
ATOM 1404 N N . PHE A 1 174 ? 2.262 3.335 -4.925 1.00 87.00 174 PHE A N 1
ATOM 1405 C CA . PHE A 1 174 ? 2.087 3.331 -3.469 1.00 87.00 174 PHE A CA 1
ATOM 1406 C C . PHE A 1 174 ? 0.742 3.911 -3.011 1.00 87.00 174 PHE A C 1
ATOM 1408 O O . PHE A 1 174 ? 0.458 3.925 -1.814 1.00 87.00 174 PHE A O 1
ATOM 1415 N N . GLY A 1 175 ? -0.081 4.416 -3.937 1.00 86.69 175 GLY A N 1
ATOM 1416 C CA . GLY A 1 175 ? -1.397 4.983 -3.639 1.00 86.69 175 GLY A CA 1
ATOM 1417 C C . GLY A 1 175 ? -1.345 6.181 -2.686 1.00 86.69 175 GLY A C 1
ATOM 1418 O O . GLY A 1 175 ? -2.246 6.346 -1.864 1.00 86.69 175 GLY A O 1
ATOM 1419 N N . THR A 1 176 ? -0.280 6.987 -2.749 1.00 83.75 176 THR A N 1
ATOM 1420 C CA . THR A 1 176 ? -0.045 8.106 -1.826 1.00 83.75 176 THR A CA 1
ATOM 1421 C C . THR A 1 176 ? 0.539 9.317 -2.539 1.00 83.75 176 THR A C 1
ATOM 1423 O O . THR A 1 176 ? 1.475 9.212 -3.325 1.00 83.75 176 THR A O 1
ATOM 1426 N N . GLU A 1 177 ? 0.032 10.496 -2.187 1.00 83.50 177 GLU A N 1
ATOM 1427 C CA . GLU A 1 177 ? 0.586 11.782 -2.623 1.00 83.50 177 GLU A CA 1
ATOM 1428 C C . GLU A 1 177 ? 1.724 12.268 -1.706 1.00 83.50 177 GLU A C 1
ATOM 1430 O O . GLU A 1 177 ? 2.362 13.284 -1.981 1.00 83.50 177 GLU A O 1
ATOM 1435 N N . SER A 1 178 ? 2.004 11.557 -0.604 1.00 89.50 178 SER A N 1
ATOM 1436 C CA . SER A 1 178 ? 3.059 11.913 0.356 1.00 89.50 178 SER A CA 1
ATOM 1437 C C . SER A 1 178 ? 4.446 11.504 -0.150 1.00 89.50 178 SER A C 1
ATOM 1439 O O . SER A 1 178 ? 5.115 10.651 0.438 1.00 89.50 178 SER A O 1
ATOM 1441 N N . ILE A 1 179 ? 4.865 12.121 -1.255 1.00 92.12 179 ILE A N 1
ATOM 1442 C CA . ILE A 1 179 ? 6.157 11.911 -1.909 1.00 92.12 179 ILE A CA 1
ATOM 1443 C C . ILE A 1 179 ? 6.962 13.205 -1.846 1.00 92.12 179 ILE A C 1
ATOM 1445 O O . ILE A 1 179 ? 6.506 14.269 -2.261 1.00 92.12 179 ILE A O 1
ATOM 1449 N N . PHE A 1 180 ? 8.184 13.103 -1.340 1.00 92.88 180 PHE A N 1
ATOM 1450 C CA . PHE A 1 180 ? 9.110 14.218 -1.181 1.00 92.88 180 PHE A CA 1
ATOM 1451 C C . PHE A 1 180 ? 10.368 13.960 -1.992 1.00 92.88 180 PHE A C 1
ATOM 1453 O O . PHE A 1 180 ? 10.801 12.816 -2.124 1.00 92.88 180 PHE A O 1
ATOM 1460 N N . VAL A 1 181 ? 10.944 15.022 -2.544 1.00 89.50 181 VAL A N 1
ATOM 1461 C CA . VAL A 1 181 ? 12.070 14.925 -3.469 1.00 89.50 181 VAL A CA 1
ATOM 1462 C C . VAL A 1 181 ? 13.211 15.803 -2.982 1.00 89.50 181 VAL A C 1
ATOM 1464 O O . VAL A 1 181 ? 13.039 17.003 -2.777 1.00 89.50 181 VAL A O 1
ATOM 1467 N N . GLU A 1 182 ? 14.385 15.202 -2.841 1.00 84.69 182 GLU A N 1
ATOM 1468 C CA . GLU A 1 182 ? 15.635 15.874 -2.509 1.00 84.69 182 GLU A CA 1
ATOM 1469 C C . GLU A 1 182 ? 16.585 15.754 -3.707 1.00 84.69 182 GLU A C 1
ATOM 1471 O O . GLU A 1 182 ? 17.041 14.665 -4.070 1.00 84.69 182 GLU A O 1
ATOM 1476 N N . ASN A 1 183 ? 16.872 16.883 -4.358 1.00 70.31 183 ASN A N 1
ATOM 1477 C CA . ASN A 1 183 ? 17.809 16.942 -5.477 1.00 70.31 183 ASN A CA 1
ATOM 1478 C C . ASN A 1 183 ? 19.185 17.389 -4.968 1.00 70.31 183 ASN A C 1
ATOM 1480 O O . ASN A 1 183 ? 19.359 18.523 -4.524 1.00 70.31 183 ASN A O 1
ATOM 1484 N N . THR A 1 184 ? 20.184 16.513 -5.063 1.00 59.00 184 THR A N 1
ATOM 1485 C CA . THR A 1 184 ? 21.551 16.795 -4.587 1.00 59.00 184 THR A CA 1
ATOM 1486 C C . THR A 1 184 ? 22.382 17.626 -5.574 1.00 59.00 184 THR A C 1
ATOM 1488 O O . THR A 1 184 ? 23.523 17.966 -5.277 1.00 59.00 184 THR A O 1
ATOM 1491 N N . CYS A 1 185 ? 21.829 18.022 -6.729 1.00 48.78 185 CYS A N 1
ATOM 1492 C CA . CYS A 1 185 ? 22.536 18.848 -7.719 1.00 48.78 185 CYS A CA 1
ATOM 1493 C C . CYS A 1 185 ? 22.391 20.370 -7.531 1.00 48.78 185 CYS A C 1
ATOM 1495 O O . CYS A 1 185 ? 23.031 21.114 -8.272 1.00 48.78 185 CYS A O 1
ATOM 1497 N N . ALA A 1 186 ? 21.601 20.851 -6.565 1.00 40.38 186 ALA A N 1
ATOM 1498 C CA . ALA A 1 186 ? 21.356 22.285 -6.350 1.00 40.38 186 ALA A CA 1
ATOM 1499 C C . ALA A 1 186 ? 22.096 22.873 -5.126 1.00 40.38 186 ALA A C 1
ATOM 1501 O O . ALA A 1 186 ? 21.616 23.810 -4.493 1.00 40.38 186 ALA A O 1
ATOM 1502 N N . GLY A 1 187 ? 23.265 22.327 -4.776 1.00 34.88 187 GLY A N 1
ATOM 1503 C CA . GLY A 1 187 ? 24.129 22.852 -3.717 1.00 34.88 187 GLY A CA 1
ATOM 1504 C C . GLY A 1 187 ? 25.353 23.561 -4.292 1.00 34.88 187 GLY A C 1
ATOM 1505 O O . GLY A 1 187 ? 26.222 22.924 -4.880 1.00 34.88 187 GLY A O 1
ATOM 1506 N N . TYR A 1 188 ? 25.433 24.878 -4.111 1.00 36.00 188 TYR A N 1
ATOM 1507 C CA . TYR A 1 188 ? 26.657 25.659 -4.273 1.00 36.00 188 TYR A CA 1
ATOM 1508 C C . TYR A 1 188 ? 27.802 24.994 -3.494 1.00 36.00 188 TYR A C 1
ATOM 1510 O O . TYR A 1 188 ? 27.726 24.978 -2.272 1.00 36.00 188 TYR A O 1
ATOM 1518 N N . LEU A 1 189 ? 28.825 24.454 -4.177 1.00 31.86 189 LEU A N 1
ATOM 1519 C CA . LEU A 1 189 ? 30.243 24.420 -3.767 1.00 31.86 189 LEU A CA 1
ATOM 1520 C C . LEU A 1 189 ? 31.114 23.662 -4.802 1.00 31.86 189 LEU A C 1
ATOM 1522 O O . LEU A 1 189 ? 30.896 22.495 -5.103 1.00 31.86 189 LEU A O 1
ATOM 1526 N N . ASN A 1 190 ? 32.146 24.362 -5.284 1.00 31.11 190 ASN A N 1
ATOM 1527 C CA . ASN A 1 190 ? 33.353 23.909 -5.996 1.00 31.11 190 ASN A CA 1
ATOM 1528 C C . ASN A 1 190 ? 33.244 23.246 -7.383 1.00 31.11 190 ASN A C 1
ATOM 1530 O O . ASN A 1 190 ? 33.361 22.040 -7.586 1.00 31.11 190 ASN A O 1
ATOM 1534 N N . SER A 1 191 ? 33.236 24.134 -8.373 1.00 37.91 191 SER A N 1
ATOM 1535 C CA . SER A 1 191 ? 33.407 23.938 -9.811 1.00 37.91 191 SER A CA 1
ATOM 1536 C C . SER A 1 191 ? 34.823 23.534 -10.268 1.00 37.91 191 SER A C 1
ATOM 1538 O O . SER A 1 191 ? 35.291 24.086 -11.262 1.00 37.91 191 SER A O 1
ATOM 1540 N N . TYR A 1 192 ? 35.542 22.623 -9.595 1.00 37.00 192 TYR A N 1
ATOM 1541 C CA . TYR A 1 192 ? 36.918 22.302 -10.042 1.00 37.00 192 TYR A CA 1
ATOM 1542 C C . TYR A 1 192 ? 37.307 20.834 -10.217 1.00 37.00 192 TYR A C 1
ATOM 1544 O O . TYR A 1 192 ? 38.354 20.565 -10.795 1.00 37.00 192 TYR A O 1
ATOM 1552 N N . PHE A 1 193 ? 36.464 19.871 -9.850 1.00 40.22 193 PHE A N 1
ATOM 1553 C CA . PHE A 1 193 ? 36.727 18.463 -10.157 1.00 40.22 193 PHE A CA 1
ATOM 1554 C C . PHE A 1 193 ? 35.400 17.739 -10.342 1.00 40.22 193 PHE A C 1
ATOM 1556 O O . PHE A 1 193 ? 34.683 17.612 -9.363 1.00 40.22 193 PHE A O 1
ATOM 1563 N N . MET A 1 194 ? 35.055 17.319 -11.567 1.00 40.59 194 MET A N 1
ATOM 1564 C CA . MET A 1 194 ? 34.217 16.140 -11.885 1.00 40.59 194 MET A CA 1
ATOM 1565 C C . MET A 1 194 ? 33.955 16.098 -13.400 1.00 40.59 194 MET A C 1
ATOM 1567 O O . MET A 1 194 ? 32.920 16.536 -13.906 1.00 40.59 194 MET A O 1
ATOM 1571 N N . TYR A 1 195 ? 34.922 15.554 -14.139 1.00 38.59 195 TYR A N 1
ATOM 1572 C CA . TYR A 1 195 ? 34.666 14.974 -15.455 1.00 38.59 195 TYR A CA 1
ATOM 1573 C C . TYR A 1 195 ? 33.801 13.717 -15.249 1.00 38.59 195 TYR A C 1
ATOM 1575 O O . TYR A 1 195 ? 34.256 12.763 -14.627 1.00 38.59 195 TYR A O 1
ATOM 1583 N N . GLY A 1 196 ? 32.559 13.732 -15.748 1.00 50.78 196 GLY A N 1
ATOM 1584 C CA . GLY A 1 196 ? 31.622 12.598 -15.694 1.00 50.78 196 GLY A CA 1
ATOM 1585 C C . GLY A 1 196 ? 30.496 12.781 -14.678 1.00 50.78 196 GLY A C 1
ATOM 1586 O O . GLY A 1 196 ? 30.399 12.050 -13.702 1.00 50.78 196 GLY A O 1
ATOM 1587 N N . SER A 1 197 ? 29.643 13.780 -14.874 1.00 62.59 197 SER A N 1
ATOM 1588 C CA . SER A 1 197 ? 28.697 14.195 -13.845 1.00 62.59 197 SER A CA 1
ATOM 1589 C C . SER A 1 197 ? 27.358 13.441 -13.951 1.00 62.59 197 SER A C 1
ATOM 1591 O O . SER A 1 197 ? 26.692 13.449 -14.985 1.00 62.59 197 SER A O 1
ATOM 1593 N N . THR A 1 198 ? 26.978 12.720 -12.895 1.00 68.75 198 THR A N 1
ATOM 1594 C CA . THR A 1 198 ? 25.648 12.113 -12.716 1.00 68.75 198 THR A CA 1
ATOM 1595 C C . THR A 1 198 ? 24.714 13.105 -12.029 1.00 68.75 198 THR A C 1
ATOM 1597 O O . THR A 1 198 ? 25.167 13.954 -11.257 1.00 68.75 198 THR A O 1
ATOM 1600 N N . GLN A 1 199 ? 23.423 13.053 -12.355 1.00 78.69 199 GLN A N 1
ATOM 1601 C CA . GLN A 1 199 ? 22.387 13.743 -11.589 1.00 78.69 199 GLN A CA 1
ATOM 1602 C C . GLN A 1 199 ? 21.743 12.720 -10.656 1.00 78.69 199 GLN A C 1
ATOM 1604 O O . GLN A 1 199 ? 21.303 11.668 -11.116 1.00 78.69 199 GLN A O 1
ATOM 1609 N N . THR A 1 200 ? 21.708 13.026 -9.361 1.00 83.44 200 THR A N 1
ATOM 1610 C CA . THR A 1 200 ? 21.163 12.138 -8.329 1.00 83.44 200 THR A CA 1
ATOM 1611 C C . THR A 1 200 ? 19.954 12.795 -7.673 1.00 83.44 200 THR A C 1
ATOM 1613 O O . THR A 1 200 ? 19.986 13.966 -7.293 1.00 83.44 200 THR A O 1
ATOM 1616 N N . CYS A 1 201 ? 18.885 12.021 -7.540 1.00 87.62 201 CYS A N 1
ATOM 1617 C CA . CYS A 1 201 ? 17.624 12.429 -6.943 1.00 87.62 201 CYS A CA 1
ATOM 1618 C C . CYS A 1 201 ? 17.209 11.392 -5.898 1.00 87.62 201 CYS A C 1
ATOM 1620 O O . CYS A 1 201 ? 17.280 10.191 -6.165 1.00 87.62 201 CYS A O 1
ATOM 1622 N N . ILE A 1 202 ? 16.782 11.843 -4.720 1.00 91.38 202 ILE A N 1
ATOM 1623 C CA . ILE A 1 202 ? 16.259 10.973 -3.665 1.00 91.38 202 ILE A CA 1
ATOM 1624 C C . ILE A 1 202 ? 14.764 11.240 -3.525 1.00 91.38 202 ILE A C 1
ATOM 1626 O O . ILE A 1 202 ? 14.351 12.366 -3.263 1.00 91.38 202 ILE A O 1
ATOM 1630 N N . PHE A 1 203 ? 13.959 10.197 -3.700 1.00 94.38 203 PHE A N 1
ATOM 1631 C CA . PHE A 1 203 ? 12.530 10.219 -3.412 1.00 94.38 203 PHE A CA 1
ATOM 1632 C C . PHE A 1 203 ? 12.288 9.608 -2.036 1.00 94.38 203 PHE A C 1
ATOM 1634 O O . PHE A 1 203 ? 12.785 8.521 -1.756 1.00 94.38 203 PHE A O 1
ATOM 1641 N N . THR A 1 204 ? 11.491 10.270 -1.208 1.00 96.94 204 THR A N 1
ATOM 1642 C CA . THR A 1 204 ? 10.989 9.736 0.059 1.00 96.94 204 THR A CA 1
ATOM 1643 C C . THR A 1 204 ? 9.475 9.601 -0.041 1.00 96.94 204 THR A C 1
ATOM 1645 O O . THR A 1 204 ? 8.765 10.603 -0.092 1.00 96.94 204 THR A O 1
ATOM 1648 N N . VAL A 1 205 ? 8.981 8.366 -0.079 1.00 96.19 205 VAL A N 1
ATOM 1649 C CA . VAL A 1 205 ? 7.552 8.026 -0.090 1.00 96.19 205 VAL A CA 1
ATOM 1650 C C . VAL A 1 205 ? 7.125 7.670 1.328 1.00 96.19 205 VAL A C 1
ATOM 1652 O O . VAL A 1 205 ? 7.762 6.830 1.961 1.00 96.19 205 VAL A O 1
ATOM 1655 N N . ILE A 1 206 ? 6.046 8.275 1.824 1.00 94.62 206 ILE A N 1
ATOM 1656 C CA . ILE A 1 206 ? 5.451 7.952 3.127 1.00 94.62 206 ILE A CA 1
ATOM 1657 C C . ILE A 1 206 ? 4.070 7.334 2.893 1.00 94.62 206 ILE A C 1
ATOM 1659 O O . ILE A 1 206 ? 3.164 7.987 2.375 1.00 94.62 206 ILE A O 1
ATOM 1663 N N . VAL A 1 207 ? 3.901 6.070 3.285 1.00 87.62 207 VAL A N 1
ATOM 1664 C CA . VAL A 1 207 ? 2.654 5.303 3.071 1.00 87.62 207 VAL A CA 1
ATOM 1665 C C . VAL A 1 207 ? 1.647 5.522 4.212 1.00 87.62 207 VAL A C 1
ATOM 1667 O O . VAL A 1 207 ? 0.459 5.251 4.074 1.00 87.62 207 VAL A O 1
ATOM 1670 N N . GLY A 1 208 ? 2.085 6.110 5.328 1.00 83.44 208 GLY A N 1
ATOM 1671 C CA . GLY A 1 208 ? 1.226 6.366 6.484 1.00 83.44 208 GLY A CA 1
ATOM 1672 C C . GLY A 1 208 ? 1.055 5.115 7.344 1.00 83.44 208 GLY A C 1
ATOM 1673 O O . GLY A 1 208 ? 1.983 4.317 7.444 1.00 83.44 208 GLY A O 1
ATOM 1674 N N . ASN A 1 209 ? -0.095 4.974 8.010 1.00 87.06 209 ASN A N 1
ATOM 1675 C CA . ASN A 1 209 ? -0.308 3.923 9.008 1.00 87.06 209 ASN A CA 1
ATOM 1676 C C . ASN A 1 209 ? -0.410 2.523 8.377 1.00 87.06 209 ASN A C 1
ATOM 1678 O O . ASN A 1 209 ? -1.292 2.287 7.555 1.00 87.06 209 ASN A O 1
ATOM 1682 N N . ILE A 1 210 ? 0.411 1.583 8.844 1.00 87.94 210 ILE A N 1
ATOM 1683 C CA . ILE A 1 210 ? 0.447 0.176 8.419 1.00 87.94 210 ILE A CA 1
ATOM 1684 C C . ILE A 1 210 ? 0.215 -0.709 9.657 1.00 87.94 210 ILE A C 1
ATOM 1686 O O . ILE A 1 210 ? 1.169 -1.159 10.292 1.00 87.94 210 ILE A O 1
ATOM 1690 N N . PRO A 1 211 ? -1.047 -0.920 10.072 1.00 83.81 211 PRO A N 1
ATOM 1691 C CA . PRO A 1 211 ? -1.355 -1.467 11.392 1.00 83.81 211 PRO A CA 1
ATOM 1692 C C . PRO A 1 211 ? -1.175 -2.986 11.509 1.00 83.81 211 PRO A C 1
ATOM 1694 O O . PRO A 1 211 ? -1.022 -3.488 12.624 1.00 83.81 211 PRO A O 1
ATOM 1697 N N . THR A 1 212 ? -1.219 -3.737 10.403 1.00 86.12 212 THR A N 1
ATOM 1698 C CA . THR A 1 212 ? -1.156 -5.206 10.437 1.00 86.12 212 THR A CA 1
ATOM 1699 C C . THR A 1 212 ? 0.018 -5.768 9.640 1.00 86.12 212 THR A C 1
ATOM 1701 O O . THR A 1 212 ? 0.477 -5.167 8.674 1.00 86.12 212 THR A O 1
ATOM 1704 N N . LYS A 1 213 ? 0.449 -6.994 9.977 1.00 90.31 213 LYS A N 1
ATOM 1705 C CA . LYS A 1 213 ? 1.464 -7.731 9.199 1.00 90.31 213 LYS A CA 1
ATOM 1706 C C . LYS A 1 213 ? 1.062 -7.940 7.737 1.00 90.31 213 LYS A C 1
ATOM 1708 O O . LYS A 1 213 ? 1.914 -7.944 6.858 1.00 90.31 213 LYS A O 1
ATOM 1713 N N . ARG A 1 214 ? -0.240 -8.103 7.463 1.00 83.94 214 ARG A N 1
ATOM 1714 C CA . ARG A 1 214 ? -0.750 -8.191 6.086 1.00 83.94 214 ARG A CA 1
ATOM 1715 C C . ARG A 1 214 ? -0.518 -6.876 5.344 1.00 83.94 214 ARG A C 1
ATOM 1717 O O . ARG A 1 214 ? -0.106 -6.917 4.191 1.00 83.94 214 ARG A O 1
ATOM 1724 N N . ASP A 1 215 ? -0.755 -5.743 5.998 1.00 85.69 215 ASP A N 1
ATOM 1725 C CA . ASP A 1 215 ? -0.501 -4.431 5.401 1.00 85.69 215 ASP A CA 1
ATOM 1726 C C . ASP A 1 215 ? 0.999 -4.229 5.161 1.00 85.69 215 ASP A C 1
ATOM 1728 O O . ASP A 1 215 ? 1.386 -3.751 4.099 1.00 85.69 215 ASP A O 1
ATOM 1732 N N . THR A 1 216 ? 1.855 -4.673 6.091 1.00 92.00 216 THR A N 1
ATOM 1733 C CA . THR A 1 216 ? 3.312 -4.640 5.902 1.00 92.00 216 THR A CA 1
ATOM 1734 C C . THR A 1 216 ? 3.766 -5.522 4.741 1.00 92.00 216 THR A C 1
ATOM 1736 O O . THR A 1 216 ? 4.634 -5.113 3.975 1.00 92.00 216 THR A O 1
ATOM 1739 N N . GLN A 1 217 ? 3.174 -6.709 4.573 1.00 92.88 217 GLN A N 1
ATOM 1740 C CA . GLN A 1 217 ? 3.486 -7.584 3.442 1.00 92.88 217 GLN A CA 1
ATOM 1741 C C . GLN A 1 217 ? 3.075 -6.949 2.112 1.00 92.88 217 GLN A C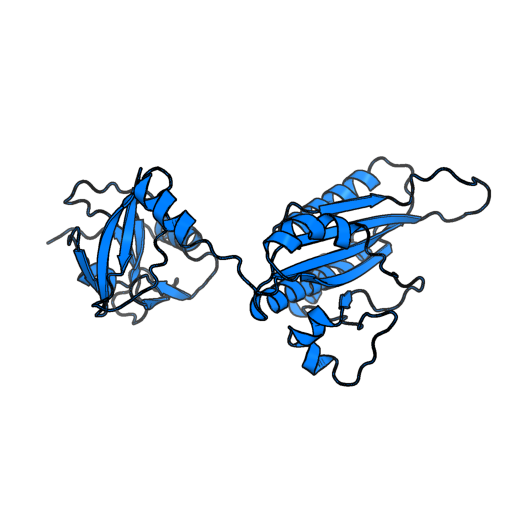 1
ATOM 1743 O O . GLN A 1 217 ? 3.882 -6.936 1.193 1.00 92.88 217 GLN A O 1
ATOM 1748 N N . ASN A 1 218 ? 1.875 -6.366 2.022 1.00 88.88 218 ASN A N 1
ATOM 1749 C CA . ASN A 1 218 ? 1.441 -5.655 0.815 1.00 88.88 218 ASN A CA 1
ATOM 1750 C C . ASN A 1 218 ? 2.395 -4.493 0.482 1.00 88.88 218 ASN A C 1
ATOM 1752 O O . ASN A 1 218 ? 2.811 -4.340 -0.660 1.00 88.88 218 ASN A O 1
ATOM 1756 N N . PHE A 1 219 ? 2.802 -3.724 1.497 1.00 93.00 219 PHE A N 1
ATOM 1757 C CA . PHE A 1 219 ? 3.765 -2.633 1.347 1.00 93.00 219 PHE A CA 1
ATOM 1758 C C . PHE A 1 219 ? 5.144 -3.112 0.849 1.00 93.00 219 PHE A C 1
ATOM 1760 O O . PHE A 1 219 ? 5.757 -2.481 -0.017 1.00 93.00 219 PHE A O 1
ATOM 1767 N N . LEU A 1 220 ? 5.634 -4.247 1.360 1.00 96.50 220 LEU A N 1
ATOM 1768 C CA . LEU A 1 220 ? 6.864 -4.866 0.866 1.00 96.50 220 LEU A CA 1
ATOM 1769 C C . LEU A 1 220 ? 6.699 -5.385 -0.569 1.00 96.50 220 LEU A C 1
ATOM 1771 O O . LEU A 1 220 ? 7.606 -5.211 -1.384 1.00 96.50 220 LEU A O 1
ATOM 1775 N N . ASP A 1 221 ? 5.553 -5.979 -0.899 1.00 92.94 221 ASP A N 1
ATOM 1776 C CA . ASP A 1 221 ? 5.254 -6.464 -2.246 1.00 92.94 221 ASP A CA 1
ATOM 1777 C C . ASP A 1 221 ? 5.280 -5.312 -3.265 1.00 92.94 221 ASP A C 1
ATOM 1779 O O . ASP A 1 221 ? 5.858 -5.480 -4.340 1.00 92.94 221 ASP A O 1
ATOM 1783 N N . ASP A 1 222 ? 4.774 -4.123 -2.920 1.00 94.25 222 ASP A N 1
ATOM 1784 C CA . ASP A 1 222 ? 4.877 -2.922 -3.765 1.00 94.25 222 ASP A CA 1
ATOM 1785 C C . ASP A 1 222 ? 6.342 -2.505 -3.993 1.00 94.25 222 ASP A C 1
ATOM 1787 O O . ASP A 1 222 ? 6.739 -2.162 -5.113 1.00 94.25 222 ASP A O 1
ATOM 1791 N N . CYS A 1 223 ? 7.198 -2.624 -2.972 1.00 96.06 223 CYS A N 1
ATOM 1792 C CA . CYS A 1 223 ? 8.641 -2.404 -3.117 1.00 96.06 223 CYS A CA 1
ATOM 1793 C C . CYS A 1 223 ? 9.301 -3.458 -4.024 1.00 96.06 223 CYS A C 1
ATOM 1795 O O . CYS A 1 223 ? 10.189 -3.127 -4.811 1.00 96.06 223 CYS A O 1
ATOM 1797 N N . VAL A 1 224 ? 8.856 -4.717 -3.965 1.00 94.62 224 VAL A N 1
ATOM 1798 C CA . VAL A 1 224 ? 9.317 -5.798 -4.856 1.00 94.62 224 VAL A CA 1
ATOM 1799 C C . VAL A 1 224 ? 8.836 -5.573 -6.294 1.00 94.62 224 VAL A C 1
ATOM 1801 O O . VAL A 1 224 ? 9.588 -5.831 -7.242 1.00 94.62 224 VAL A O 1
ATOM 1804 N N . VAL A 1 225 ? 7.619 -5.050 -6.490 1.00 94.56 225 VAL A N 1
ATOM 1805 C CA . VAL A 1 225 ? 7.142 -4.590 -7.803 1.00 94.56 225 VAL A CA 1
ATOM 1806 C C . VAL A 1 225 ? 8.075 -3.504 -8.326 1.00 94.56 225 VAL A C 1
ATOM 1808 O O . VAL A 1 225 ? 8.615 -3.672 -9.421 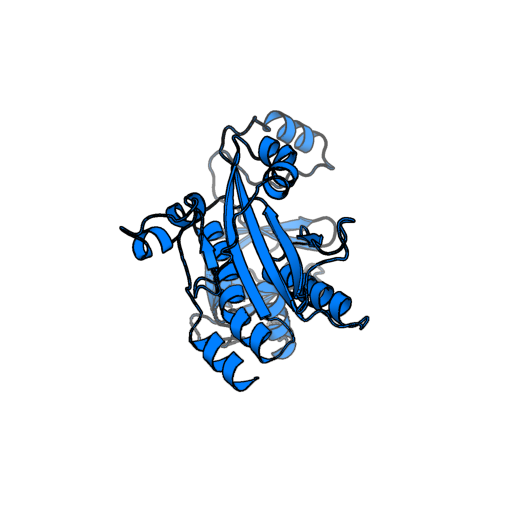1.00 94.56 225 VAL A O 1
ATOM 1811 N N . LEU A 1 226 ? 8.331 -2.448 -7.545 1.00 95.19 226 LEU A N 1
ATOM 1812 C CA . LEU A 1 226 ? 9.245 -1.368 -7.931 1.00 95.19 226 LEU A CA 1
ATOM 1813 C C . LEU A 1 226 ? 10.630 -1.913 -8.305 1.00 95.19 226 LEU A C 1
ATOM 1815 O O . LEU A 1 226 ? 11.136 -1.624 -9.388 1.00 95.19 226 LEU A O 1
ATOM 1819 N N . ASN A 1 227 ? 11.192 -2.784 -7.464 1.00 94.06 227 ASN A N 1
ATOM 1820 C CA . ASN A 1 227 ? 12.482 -3.422 -7.708 1.00 94.06 227 ASN A CA 1
ATOM 1821 C C . ASN A 1 227 ? 12.501 -4.232 -9.015 1.00 94.06 227 ASN A C 1
ATOM 1823 O O . ASN A 1 227 ? 13.484 -4.228 -9.752 1.00 94.06 227 ASN A O 1
ATOM 1827 N N . THR A 1 228 ? 11.387 -4.885 -9.356 1.00 92.94 228 THR A N 1
ATOM 1828 C CA . THR A 1 228 ? 11.241 -5.617 -10.622 1.00 92.94 228 THR A CA 1
ATOM 1829 C C . THR A 1 228 ? 11.241 -4.676 -11.835 1.00 92.94 228 THR A C 1
ATOM 1831 O O . THR A 1 228 ? 11.750 -5.044 -12.895 1.00 92.94 228 THR A O 1
ATOM 1834 N N . TYR A 1 229 ? 10.702 -3.460 -11.696 1.00 93.88 229 TYR A N 1
ATOM 1835 C CA . TYR A 1 229 ? 10.715 -2.437 -12.747 1.00 93.88 229 TYR A CA 1
ATOM 1836 C C . TYR A 1 229 ? 12.080 -1.756 -12.933 1.00 93.88 229 TYR A C 1
ATOM 1838 O O . TYR A 1 229 ? 12.325 -1.218 -14.014 1.00 93.88 229 TYR A O 1
ATOM 1846 N N . ASN A 1 230 ? 12.982 -1.808 -11.946 1.00 90.25 230 ASN A N 1
ATOM 1847 C CA . ASN A 1 230 ? 14.288 -1.140 -12.016 1.00 90.25 230 ASN A CA 1
ATOM 1848 C C . ASN A 1 230 ? 15.083 -1.505 -13.278 1.00 90.25 230 ASN A C 1
ATOM 1850 O O . ASN A 1 230 ? 15.588 -0.615 -13.956 1.00 90.25 230 ASN A O 1
ATOM 1854 N N . ASP A 1 231 ? 15.152 -2.792 -13.643 1.00 85.38 231 ASP A N 1
ATOM 1855 C CA . ASP A 1 231 ? 15.888 -3.242 -14.839 1.00 85.38 231 ASP A CA 1
ATOM 1856 C C . ASP A 1 231 ? 15.288 -2.670 -16.135 1.00 85.38 231 ASP A C 1
ATOM 1858 O O . ASP A 1 231 ? 16.018 -2.259 -17.036 1.00 85.38 231 ASP A O 1
ATOM 1862 N N . TYR A 1 232 ? 13.957 -2.565 -16.206 1.00 90.50 232 TYR A N 1
ATOM 1863 C CA . TYR A 1 232 ? 13.275 -1.919 -17.327 1.00 90.50 232 TYR A CA 1
ATOM 1864 C C . TYR A 1 232 ? 13.601 -0.426 -17.386 1.00 90.50 232 TYR A C 1
ATOM 1866 O O . TYR A 1 232 ? 13.939 0.085 -18.452 1.00 90.50 232 TYR A O 1
ATOM 1874 N N . PHE A 1 233 ? 13.540 0.270 -16.249 1.00 90.75 233 PHE A N 1
ATOM 1875 C CA . PHE A 1 233 ? 13.864 1.690 -16.180 1.00 90.75 233 PHE A CA 1
ATOM 1876 C C . PHE A 1 233 ? 15.314 1.967 -16.582 1.00 90.75 233 PHE A C 1
ATOM 1878 O O . PHE A 1 233 ? 15.538 2.861 -17.387 1.00 90.75 233 PHE A O 1
ATOM 1885 N N . ILE A 1 234 ? 16.271 1.168 -16.114 1.00 87.75 234 ILE A N 1
ATOM 1886 C CA . ILE A 1 234 ? 17.697 1.332 -16.432 1.00 87.75 234 ILE A CA 1
ATOM 1887 C C . ILE A 1 234 ? 18.000 1.038 -17.908 1.00 87.75 234 ILE A C 1
ATOM 1889 O O . ILE A 1 234 ? 18.826 1.703 -18.525 1.00 87.75 234 ILE A O 1
ATOM 1893 N N . ARG A 1 235 ? 17.357 0.026 -18.500 1.00 85.75 235 ARG A N 1
ATOM 1894 C CA . ARG A 1 235 ? 17.644 -0.377 -19.889 1.00 85.75 235 ARG A CA 1
ATOM 1895 C C . ARG A 1 235 ? 16.890 0.442 -20.929 1.00 85.75 235 ARG A C 1
ATOM 1897 O O . ARG A 1 235 ? 17.389 0.608 -22.039 1.00 85.75 235 ARG A O 1
ATOM 1904 N N . LYS A 1 236 ? 15.670 0.884 -20.612 1.00 86.12 236 LYS A N 1
ATOM 1905 C CA . LYS A 1 236 ? 14.772 1.559 -21.563 1.00 86.12 236 LYS A CA 1
ATOM 1906 C C . LYS A 1 236 ? 14.764 3.077 -21.417 1.00 86.12 236 LYS A C 1
ATOM 1908 O O . LYS A 1 236 ? 14.391 3.771 -22.363 1.00 86.12 236 LYS A O 1
ATOM 1913 N N . HIS A 1 237 ? 15.140 3.582 -20.250 1.00 82.06 237 HIS A N 1
ATOM 1914 C CA . HIS A 1 237 ? 15.204 5.003 -19.938 1.00 82.06 237 HIS A CA 1
ATOM 1915 C C . HIS A 1 237 ? 16.607 5.352 -19.423 1.00 82.06 237 HIS A C 1
ATOM 1917 O O . HIS A 1 237 ? 17.374 4.471 -19.055 1.00 82.06 237 HIS A O 1
ATOM 1923 N N . ASP A 1 238 ? 16.957 6.637 -19.388 1.00 82.25 238 ASP A N 1
ATOM 1924 C CA . ASP A 1 238 ? 18.321 7.109 -19.087 1.00 82.25 238 ASP A CA 1
ATOM 1925 C C . ASP A 1 238 ? 18.713 7.023 -17.591 1.00 82.25 238 ASP A C 1
ATOM 1927 O O . ASP A 1 238 ? 19.527 7.811 -17.092 1.00 82.25 238 ASP A O 1
ATOM 1931 N N . PHE A 1 239 ? 18.131 6.072 -16.854 1.00 86.00 239 PHE A N 1
ATOM 1932 C CA . PHE A 1 239 ? 18.503 5.770 -15.477 1.00 86.00 239 PHE A CA 1
ATOM 1933 C C . PHE A 1 239 ? 19.761 4.900 -15.448 1.00 86.00 239 PHE A C 1
ATOM 1935 O O . PHE A 1 239 ? 19.867 3.896 -16.141 1.00 86.00 239 PHE A O 1
ATOM 1942 N N . LYS A 1 240 ? 20.725 5.271 -14.608 1.00 86.00 240 LYS A N 1
ATOM 1943 C CA . LYS A 1 240 ? 21.971 4.525 -14.389 1.00 86.00 240 LYS A CA 1
ATOM 1944 C C . LYS A 1 240 ? 21.876 3.577 -13.206 1.00 86.00 240 LYS A C 1
ATOM 1946 O O . LYS A 1 240 ? 22.419 2.480 -13.255 1.00 86.00 240 LYS A O 1
ATOM 1951 N N . CYS A 1 241 ? 21.229 4.031 -12.139 1.00 86.12 241 CYS A N 1
ATOM 1952 C CA . CYS A 1 241 ? 21.149 3.311 -10.880 1.00 86.12 241 CYS A CA 1
ATOM 1953 C C . CYS A 1 241 ? 19.840 3.662 -10.176 1.00 86.12 241 CYS A C 1
ATOM 1955 O O . CYS A 1 241 ? 19.439 4.829 -10.159 1.00 86.12 241 CYS A O 1
ATOM 1957 N N . ILE A 1 242 ? 19.185 2.648 -9.611 1.00 90.50 242 ILE A N 1
ATOM 1958 C CA . ILE A 1 242 ? 18.028 2.803 -8.733 1.00 90.50 242 ILE A CA 1
ATOM 1959 C C . ILE A 1 242 ? 18.263 1.919 -7.511 1.00 90.50 242 ILE A C 1
ATOM 1961 O O . ILE A 1 242 ? 18.482 0.716 -7.652 1.00 90.50 242 ILE A O 1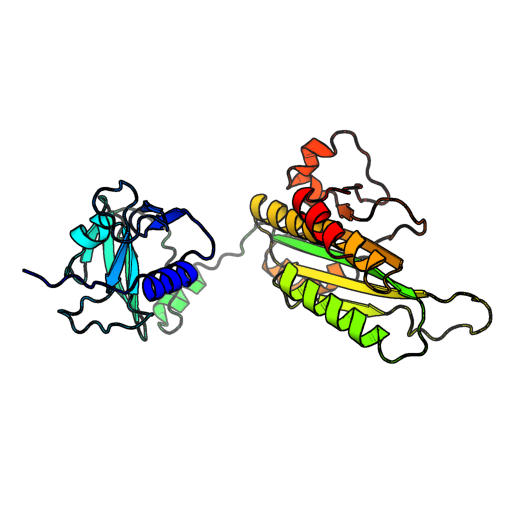
ATOM 1965 N N . GLN A 1 243 ? 18.228 2.518 -6.324 1.00 92.38 243 GLN A N 1
ATOM 1966 C CA . GLN A 1 243 ? 18.392 1.826 -5.045 1.00 92.38 243 GLN A CA 1
ATOM 1967 C C . GLN A 1 243 ? 17.206 2.153 -4.150 1.00 92.38 243 GLN A C 1
ATOM 1969 O O . GLN A 1 243 ? 16.854 3.321 -3.994 1.00 92.38 243 GLN A O 1
ATOM 1974 N N . ILE A 1 244 ? 16.602 1.125 -3.567 1.00 94.50 244 ILE A N 1
ATOM 1975 C CA . ILE A 1 244 ? 15.364 1.210 -2.800 1.00 94.50 244 ILE A CA 1
ATOM 1976 C C . ILE A 1 244 ? 15.652 0.772 -1.371 1.00 94.50 244 ILE A C 1
ATOM 1978 O O . ILE A 1 244 ? 16.152 -0.326 -1.131 1.00 94.50 244 ILE A O 1
ATOM 1982 N N . VAL A 1 245 ? 15.288 1.622 -0.420 1.00 95.38 245 VAL A N 1
ATOM 1983 C CA . VAL A 1 245 ? 15.291 1.306 1.004 1.00 95.38 245 VAL A CA 1
ATOM 1984 C C . VAL A 1 245 ? 13.858 1.332 1.495 1.00 95.38 245 VAL A C 1
ATOM 1986 O O . VAL A 1 245 ? 13.224 2.386 1.501 1.00 95.38 245 VAL A O 1
ATOM 1989 N N . CYS A 1 246 ? 13.359 0.175 1.908 1.00 96.38 246 CYS A N 1
ATOM 1990 C CA . CYS A 1 246 ? 12.038 0.008 2.493 1.00 96.38 246 CYS A CA 1
ATOM 1991 C C . CYS A 1 246 ? 12.170 -0.105 4.014 1.00 96.38 246 CYS A C 1
ATOM 1993 O O . CYS A 1 246 ? 12.940 -0.922 4.524 1.00 96.38 246 CYS A O 1
ATOM 1995 N N . GLY A 1 247 ? 11.448 0.736 4.748 1.00 95.81 247 GLY A N 1
ATOM 1996 C CA . GLY A 1 247 ? 11.530 0.758 6.200 1.00 95.81 247 GLY A CA 1
ATOM 1997 C C . GLY A 1 247 ? 10.230 1.147 6.875 1.00 95.81 247 GLY A C 1
ATOM 1998 O O . GLY A 1 247 ? 9.244 1.528 6.237 1.00 95.81 247 GLY A O 1
ATOM 1999 N N . MET A 1 248 ? 10.239 1.032 8.197 1.00 95.88 248 MET A N 1
ATOM 2000 C CA . MET A 1 248 ? 9.126 1.394 9.055 1.00 95.88 248 MET A CA 1
ATOM 2001 C C . MET A 1 248 ? 9.603 2.172 10.275 1.00 95.88 248 MET A C 1
ATOM 2003 O O . MET A 1 248 ? 10.720 2.011 10.757 1.00 95.88 248 MET A O 1
ATOM 2007 N N . GLU A 1 249 ? 8.708 2.992 10.810 1.00 95.25 249 GLU A N 1
ATOM 2008 C CA . GLU A 1 249 ? 8.875 3.659 12.095 1.00 95.25 249 GLU A CA 1
ATOM 2009 C C . GLU A 1 249 ? 7.754 3.268 13.047 1.00 95.25 249 GLU A C 1
ATOM 2011 O O . GLU A 1 249 ? 6.602 3.115 12.639 1.00 95.25 249 GLU A O 1
ATOM 2016 N N . CYS A 1 250 ? 8.090 3.113 14.325 1.00 94.50 250 CYS A N 1
ATOM 2017 C CA . CYS A 1 250 ? 7.146 2.748 15.374 1.00 94.50 250 CYS A CA 1
ATOM 2018 C C . CYS A 1 250 ? 6.929 3.930 16.323 1.00 94.50 250 CYS A C 1
ATOM 2020 O O . CYS A 1 250 ? 7.868 4.440 16.926 1.00 94.50 250 CYS A O 1
ATOM 2022 N N . TYR A 1 251 ? 5.669 4.281 16.550 1.00 93.69 251 TYR A N 1
ATOM 2023 C CA . TYR A 1 251 ? 5.240 5.365 17.430 1.00 93.69 251 TYR A CA 1
ATOM 2024 C C . TYR A 1 251 ? 4.396 4.823 18.578 1.00 93.69 251 TYR A C 1
ATOM 2026 O O . TYR A 1 251 ? 3.780 3.763 18.459 1.00 93.69 251 TYR A O 1
ATOM 2034 N N . ASN A 1 252 ? 4.307 5.556 19.690 1.00 90.75 252 ASN A N 1
ATOM 2035 C CA . ASN A 1 252 ? 3.523 5.115 20.848 1.00 90.75 252 ASN A CA 1
ATOM 2036 C C . ASN A 1 252 ? 2.008 5.273 20.647 1.00 90.75 252 ASN A C 1
ATOM 2038 O O . ASN A 1 252 ? 1.234 4.771 21.460 1.00 90.75 252 ASN A O 1
ATOM 2042 N N . SER A 1 253 ? 1.587 6.011 19.613 1.00 88.62 253 SER A N 1
ATOM 2043 C CA . SER A 1 253 ? 0.183 6.211 19.240 1.00 88.62 253 SER A CA 1
ATOM 2044 C C . SER A 1 253 ? 0.045 6.719 17.804 1.00 88.62 253 SER A C 1
ATOM 2046 O O . SER A 1 253 ? 0.972 7.320 17.255 1.00 88.62 253 SER A O 1
ATOM 2048 N N . CYS A 1 254 ? -1.150 6.572 17.221 1.00 84.94 254 CYS A N 1
ATOM 2049 C CA . CYS A 1 254 ? -1.483 7.174 15.925 1.00 84.94 254 CYS A CA 1
ATOM 2050 C C . CYS A 1 254 ? -1.372 8.708 15.945 1.00 84.94 254 CYS A C 1
ATOM 2052 O O . CYS A 1 254 ? -1.004 9.312 14.942 1.00 84.94 254 CYS A O 1
ATOM 2054 N N . TYR A 1 255 ? -1.657 9.337 17.091 1.00 84.88 255 TYR A N 1
ATOM 2055 C CA . TYR A 1 255 ? -1.519 10.784 17.264 1.00 84.88 255 TYR A CA 1
ATOM 2056 C C . TYR A 1 255 ? -0.055 11.218 17.179 1.00 84.88 255 TYR A C 1
ATOM 2058 O O . TYR A 1 255 ? 0.280 12.120 16.415 1.00 84.88 255 TYR A O 1
ATOM 2066 N N . GLU A 1 256 ? 0.834 10.533 17.902 1.00 89.94 256 GLU A N 1
ATOM 2067 C CA . GLU A 1 256 ? 2.269 10.813 17.840 1.00 89.94 256 GLU A CA 1
ATOM 2068 C C . GLU A 1 256 ? 2.812 10.623 16.421 1.00 89.94 256 GLU A C 1
ATOM 2070 O O . GLU A 1 256 ? 3.506 11.504 15.913 1.00 89.94 256 GLU A O 1
ATOM 2075 N N . MET A 1 257 ? 2.434 9.524 15.765 1.00 90.94 257 MET A N 1
ATOM 2076 C CA . MET A 1 257 ? 2.779 9.277 14.368 1.00 90.94 257 MET A CA 1
ATOM 2077 C C . MET A 1 257 ? 2.320 10.433 13.474 1.00 90.94 257 MET A C 1
ATOM 2079 O O . MET A 1 257 ? 3.129 10.967 12.730 1.00 90.94 257 MET A O 1
ATOM 2083 N N . SER A 1 258 ? 1.063 10.878 13.579 1.00 86.94 258 SER A N 1
ATOM 2084 C CA . SER A 1 258 ? 0.533 11.969 12.743 1.00 86.94 258 SER A CA 1
ATOM 2085 C C . SER A 1 258 ? 1.277 13.298 12.908 1.00 86.94 258 SER A C 1
ATOM 2087 O O . SER A 1 258 ? 1.343 14.088 11.970 1.00 86.94 258 SER A O 1
ATOM 2089 N N . LEU A 1 259 ? 1.862 13.536 14.086 1.00 89.19 259 LEU A N 1
ATOM 2090 C CA . LEU A 1 259 ? 2.625 14.747 14.375 1.00 89.19 259 LEU A CA 1
ATOM 2091 C C . LEU A 1 259 ? 4.069 14.658 13.886 1.00 89.19 259 LEU A C 1
ATOM 2093 O O . LEU A 1 259 ? 4.623 15.655 13.425 1.00 89.19 259 LEU A O 1
ATOM 2097 N N . LYS A 1 260 ? 4.697 13.489 14.049 1.00 93.75 260 LYS A N 1
ATOM 2098 C CA . LYS A 1 260 ? 6.148 13.347 13.910 1.00 93.75 260 LYS A CA 1
ATOM 2099 C C . LYS A 1 260 ? 6.585 12.626 12.644 1.00 93.75 260 LYS A C 1
ATOM 2101 O O . LYS A 1 260 ? 7.654 12.947 12.136 1.00 93.75 260 LYS A O 1
ATOM 2106 N N . CYS A 1 261 ? 5.772 11.719 12.091 1.00 93.19 261 CYS A N 1
ATOM 2107 C CA . CYS A 1 261 ? 6.233 10.768 11.075 1.00 93.19 261 CYS A CA 1
ATOM 2108 C C . CYS A 1 261 ? 6.869 11.435 9.865 1.00 93.19 261 CYS A C 1
ATOM 2110 O O . CYS A 1 261 ? 7.949 11.037 9.444 1.00 93.19 261 CYS A O 1
ATOM 2112 N N . LYS A 1 262 ? 6.254 12.505 9.358 1.00 93.88 262 LYS A N 1
ATOM 2113 C CA . LYS A 1 262 ? 6.796 13.256 8.230 1.00 93.88 262 LYS A CA 1
ATOM 2114 C C . LYS A 1 262 ? 8.199 13.777 8.528 1.00 93.88 262 LYS A C 1
ATOM 2116 O O . LYS A 1 262 ? 9.083 13.619 7.698 1.00 93.88 262 LYS A O 1
ATOM 2121 N N . LYS A 1 263 ? 8.396 14.407 9.688 1.00 94.12 263 LYS A N 1
ATOM 2122 C CA . LYS A 1 263 ? 9.692 14.975 10.061 1.00 94.12 263 LYS A CA 1
ATOM 2123 C C . LYS A 1 263 ? 10.716 13.870 10.298 1.00 94.12 263 LYS A C 1
ATOM 2125 O O . LYS A 1 263 ? 11.768 13.894 9.676 1.00 94.12 263 LYS A O 1
ATOM 2130 N N . ASP A 1 264 ? 10.372 12.895 11.133 1.00 94.62 264 ASP A N 1
ATOM 2131 C CA . ASP A 1 264 ? 11.283 11.818 11.519 1.00 94.62 264 ASP A CA 1
ATOM 2132 C C . ASP A 1 264 ? 11.769 11.030 10.294 1.00 94.62 264 ASP A C 1
ATOM 2134 O O . ASP A 1 264 ? 12.954 10.741 10.184 1.00 94.62 264 ASP A O 1
ATOM 2138 N N . ILE A 1 265 ? 10.879 10.736 9.338 1.00 94.81 265 ILE A N 1
ATOM 2139 C CA . ILE A 1 265 ? 11.220 10.000 8.112 1.00 94.81 265 ILE A CA 1
ATOM 2140 C C . ILE A 1 265 ? 12.046 10.856 7.142 1.00 94.81 265 ILE A C 1
ATOM 2142 O O . ILE A 1 265 ? 12.974 10.341 6.515 1.00 94.81 265 ILE A O 1
ATOM 2146 N N . LEU A 1 266 ? 11.732 12.147 6.988 1.00 92.25 266 LEU A N 1
ATOM 2147 C CA . LEU A 1 266 ? 12.518 13.037 6.126 1.00 92.25 266 LEU A CA 1
ATOM 2148 C C . LEU A 1 266 ? 13.939 13.204 6.671 1.00 92.25 266 LEU A C 1
ATOM 2150 O O . LEU A 1 266 ? 14.889 12.948 5.935 1.00 92.25 266 LEU A O 1
ATOM 2154 N N . ASP A 1 267 ? 14.071 13.484 7.968 1.00 92.06 267 ASP A N 1
ATOM 2155 C CA . ASP A 1 267 ? 15.354 13.672 8.656 1.00 92.06 267 ASP A CA 1
ATOM 2156 C C . ASP A 1 267 ? 16.152 12.357 8.793 1.00 92.06 267 ASP A C 1
ATOM 2158 O O . ASP A 1 267 ? 17.346 12.376 9.099 1.00 92.06 267 ASP A O 1
ATOM 2162 N N . LYS A 1 268 ? 15.522 11.195 8.562 1.00 89.75 268 LYS A N 1
ATOM 2163 C CA . LYS A 1 268 ? 16.189 9.892 8.636 1.00 89.75 268 LYS A CA 1
ATOM 2164 C C . LYS A 1 268 ? 17.212 9.736 7.515 1.00 89.75 268 LYS A C 1
ATOM 2166 O O . LYS A 1 268 ? 16.863 9.517 6.350 1.00 89.75 268 LYS A O 1
ATOM 2171 N N . GLU A 1 269 ? 18.487 9.785 7.878 1.00 84.50 269 GLU A N 1
ATOM 2172 C CA . GLU A 1 269 ? 19.574 9.475 6.958 1.00 84.50 269 GLU A CA 1
ATOM 2173 C C . GLU A 1 269 ? 19.605 7.979 6.635 1.00 84.50 269 GLU A C 1
ATOM 2175 O O . GLU A 1 269 ? 19.535 7.115 7.512 1.00 84.50 269 GLU A O 1
ATOM 2180 N N . VAL A 1 270 ? 19.731 7.675 5.347 1.00 86.06 270 VAL A N 1
ATOM 2181 C CA . VAL A 1 270 ? 19.866 6.314 4.839 1.00 86.06 270 VAL A CA 1
ATOM 2182 C C . VAL A 1 270 ? 21.130 6.247 3.998 1.00 86.06 270 VAL A C 1
ATOM 2184 O O . VAL A 1 270 ? 21.337 7.055 3.094 1.00 86.06 270 VAL A O 1
ATOM 2187 N N . GLN A 1 271 ? 21.980 5.271 4.302 1.00 79.38 271 GLN A N 1
ATOM 2188 C CA . GLN A 1 271 ? 23.214 5.040 3.565 1.00 79.38 271 GLN A CA 1
ATOM 2189 C C . GLN A 1 271 ? 22.913 4.192 2.329 1.00 79.38 271 GLN A C 1
ATOM 2191 O O . GLN A 1 271 ? 22.739 2.977 2.418 1.00 79.38 271 GLN A O 1
ATOM 2196 N N . PHE A 1 272 ? 22.859 4.838 1.168 1.00 81.31 272 PHE A N 1
ATOM 2197 C CA . PHE A 1 272 ? 22.847 4.144 -0.116 1.00 81.31 272 PHE A CA 1
ATOM 2198 C C . PHE A 1 272 ? 24.246 3.603 -0.423 1.00 81.31 272 PHE A C 1
ATOM 2200 O O . PHE A 1 272 ? 25.241 4.291 -0.183 1.00 81.31 272 PHE A O 1
ATOM 2207 N N . SER A 1 273 ? 24.355 2.385 -0.962 1.00 70.19 273 SER A N 1
ATOM 2208 C CA . SER A 1 273 ? 25.677 1.848 -1.288 1.00 70.19 273 SER A CA 1
ATOM 2209 C C . SER A 1 273 ? 26.324 2.670 -2.412 1.00 70.19 273 SER A C 1
ATOM 2211 O O . SER A 1 273 ? 25.694 3.032 -3.408 1.00 70.19 273 SER A O 1
ATOM 2213 N N . SER A 1 274 ? 27.601 3.012 -2.225 1.00 57.88 274 SER A N 1
ATOM 2214 C CA . SER A 1 274 ? 28.416 3.762 -3.192 1.00 57.88 274 SER A CA 1
ATOM 2215 C C . SER A 1 274 ? 28.973 2.886 -4.316 1.00 57.88 274 SER A C 1
ATOM 2217 O O . SER A 1 274 ? 29.475 3.393 -5.317 1.00 57.88 274 SER A O 1
ATOM 2219 N N . LEU A 1 275 ? 28.898 1.569 -4.145 1.00 48.94 275 LEU A N 1
ATOM 2220 C CA . LEU A 1 275 ? 29.310 0.575 -5.120 1.00 48.94 275 LEU A CA 1
ATOM 2221 C C . LEU A 1 275 ? 28.099 0.211 -5.988 1.00 48.94 275 LEU A C 1
ATO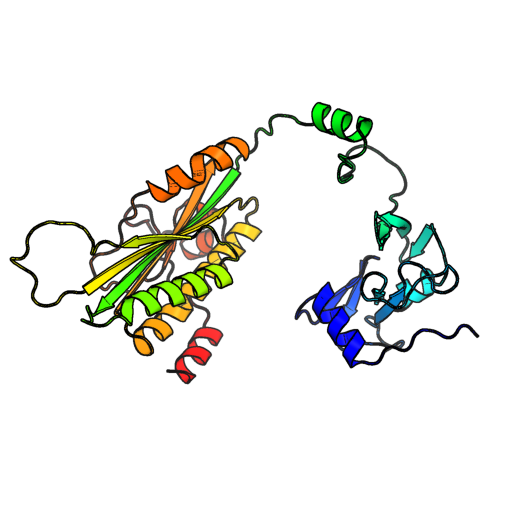M 2223 O O . LEU A 1 275 ? 26.983 0.150 -5.478 1.00 48.94 275 LEU A O 1
ATOM 2227 N N . ASN A 1 276 ? 28.326 -0.093 -7.272 1.00 52.19 276 ASN A N 1
ATOM 2228 C CA . ASN A 1 276 ? 27.366 -0.763 -8.167 1.00 52.19 276 ASN A CA 1
ATOM 2229 C C . ASN A 1 276 ? 27.075 -2.199 -7.673 1.00 52.19 276 ASN A C 1
ATOM 2231 O O . ASN A 1 276 ? 27.292 -3.179 -8.385 1.00 52.19 276 ASN A O 1
ATOM 2235 N N . THR A 1 277 ? 26.689 -2.350 -6.410 1.00 50.97 277 THR A N 1
ATOM 2236 C CA . THR A 1 277 ? 26.323 -3.620 -5.802 1.00 50.97 277 THR A CA 1
ATOM 2237 C C . THR A 1 277 ? 24.942 -4.013 -6.288 1.00 50.97 277 THR A C 1
ATOM 2239 O O . THR A 1 277 ? 24.063 -3.171 -6.445 1.00 50.97 277 THR A O 1
ATOM 2242 N N . SER A 1 278 ? 24.765 -5.316 -6.479 1.00 54.12 278 SER A N 1
ATOM 2243 C CA . SER A 1 278 ? 23.555 -6.012 -6.931 1.00 54.12 278 SER A CA 1
ATOM 2244 C C . SER A 1 278 ? 22.288 -5.757 -6.111 1.00 54.12 278 SER A C 1
ATOM 2246 O O . SER A 1 278 ? 21.230 -6.277 -6.468 1.00 54.12 278 SER A O 1
ATOM 2248 N N . ASP A 1 279 ? 22.394 -5.006 -5.015 1.00 62.22 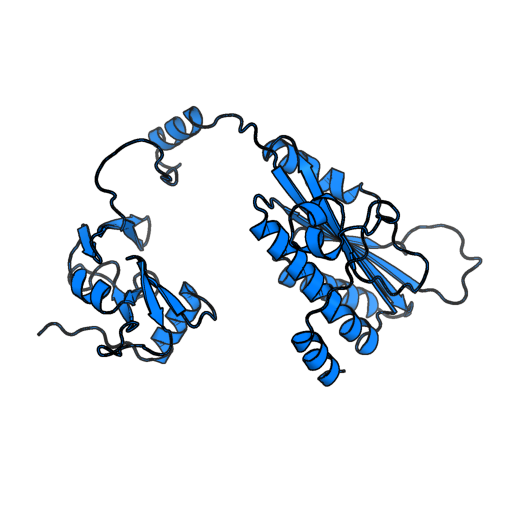279 ASP A N 1
ATOM 2249 C CA . ASP A 1 279 ? 21.362 -4.907 -4.000 1.00 62.22 279 ASP A CA 1
ATOM 2250 C C . ASP A 1 279 ? 20.486 -3.679 -4.235 1.00 62.22 279 ASP A C 1
ATOM 2252 O O . ASP A 1 279 ? 20.675 -2.617 -3.644 1.00 62.22 279 ASP A O 1
ATOM 2256 N N . ALA A 1 280 ? 19.558 -3.824 -5.180 1.00 81.69 280 ALA A N 1
ATOM 2257 C CA . ALA A 1 280 ? 18.646 -2.767 -5.595 1.00 81.69 280 ALA A CA 1
ATOM 2258 C C . ALA A 1 280 ? 17.500 -2.539 -4.593 1.00 81.69 280 ALA A C 1
ATOM 2260 O O . ALA A 1 280 ? 16.928 -1.450 -4.585 1.00 81.69 280 ALA A O 1
ATOM 2261 N N . LEU A 1 281 ? 17.194 -3.516 -3.730 1.00 93.06 281 LEU A N 1
ATOM 2262 C CA . LEU A 1 281 ? 16.207 -3.392 -2.655 1.00 93.06 281 LEU A CA 1
ATOM 2263 C C . LEU A 1 281 ? 16.783 -3.899 -1.331 1.00 93.06 281 LEU A C 1
ATOM 2265 O O . LEU A 1 281 ? 17.223 -5.045 -1.227 1.00 93.06 281 LEU A O 1
ATOM 2269 N N . VAL A 1 282 ? 16.725 -3.052 -0.305 1.00 93.94 282 VAL A N 1
ATOM 2270 C CA . VAL A 1 282 ? 17.048 -3.404 1.080 1.00 93.94 282 VAL A CA 1
ATOM 2271 C C . VAL A 1 282 ? 15.875 -3.084 2.006 1.00 93.94 282 VAL A C 1
ATOM 2273 O O . VAL A 1 282 ? 15.111 -2.150 1.749 1.00 93.94 282 VAL A O 1
ATOM 2276 N N . ILE A 1 283 ? 15.732 -3.857 3.082 1.00 95.81 283 ILE A N 1
ATOM 2277 C CA . ILE A 1 283 ? 14.654 -3.701 4.069 1.00 95.81 283 ILE A CA 1
ATOM 2278 C C . ILE A 1 283 ? 15.209 -3.512 5.479 1.00 95.81 283 ILE A C 1
ATOM 2280 O O . ILE A 1 283 ? 16.263 -4.056 5.803 1.00 95.81 283 ILE A O 1
ATOM 2284 N N . ASP A 1 284 ? 14.520 -2.758 6.330 1.00 94.88 284 ASP A N 1
ATOM 2285 C CA . ASP A 1 284 ? 14.901 -2.641 7.741 1.00 94.88 284 ASP A CA 1
ATOM 2286 C C . ASP A 1 284 ? 14.411 -3.822 8.603 1.00 94.88 284 ASP A C 1
ATOM 2288 O O . ASP A 1 284 ? 13.701 -4.728 8.154 1.00 94.88 284 ASP A O 1
ATOM 2292 N N . GLU A 1 285 ? 14.814 -3.814 9.873 1.00 95.19 285 GLU A N 1
ATOM 2293 C CA . GLU A 1 285 ? 14.449 -4.845 10.846 1.00 95.19 285 GLU A CA 1
ATOM 2294 C C . GLU A 1 285 ? 12.933 -4.935 11.093 1.00 95.19 285 GLU A C 1
ATOM 2296 O O . GLU A 1 285 ? 12.399 -6.036 11.238 1.00 95.19 285 GLU A O 1
ATOM 2301 N N . LEU A 1 286 ? 12.217 -3.806 11.118 1.00 95.31 286 LEU A N 1
ATOM 2302 C CA . LEU A 1 286 ? 10.778 -3.793 11.385 1.00 95.31 286 LEU A CA 1
ATOM 2303 C C . LEU A 1 286 ? 9.990 -4.381 10.213 1.00 95.31 286 LEU A C 1
ATOM 2305 O O . LEU A 1 286 ? 9.064 -5.161 10.447 1.00 95.31 286 LEU A O 1
ATOM 2309 N N . VAL A 1 287 ? 10.379 -4.074 8.975 1.00 96.75 287 VAL A N 1
ATOM 2310 C CA . VAL A 1 287 ? 9.817 -4.701 7.773 1.00 96.75 287 VAL A CA 1
ATOM 2311 C C . VAL A 1 287 ? 10.115 -6.196 7.790 1.00 96.75 287 VAL A C 1
ATOM 2313 O O . VAL A 1 287 ? 9.200 -7.005 7.623 1.00 96.75 287 VAL A O 1
ATOM 2316 N N . ARG A 1 288 ? 11.364 -6.589 8.074 1.00 96.38 288 ARG A N 1
ATOM 2317 C CA . ARG A 1 288 ? 11.772 -8.000 8.145 1.00 96.38 288 ARG A CA 1
ATOM 2318 C C . ARG A 1 288 ? 10.913 -8.795 9.131 1.00 96.38 288 ARG A C 1
ATOM 2320 O O . ARG A 1 288 ? 10.367 -9.823 8.754 1.00 96.38 288 ARG A O 1
ATOM 2327 N N . MET A 1 289 ? 10.753 -8.317 10.367 1.00 94.94 289 MET A N 1
ATOM 2328 C CA . MET A 1 289 ? 10.002 -9.005 11.436 1.00 94.94 289 MET A CA 1
ATOM 2329 C C . MET A 1 289 ? 8.486 -9.113 11.186 1.00 94.94 289 MET A C 1
ATOM 2331 O O . MET A 1 289 ? 7.795 -9.926 11.813 1.00 94.94 289 MET A O 1
ATOM 2335 N N . ASN A 1 290 ? 7.935 -8.260 10.320 1.00 94.50 290 ASN A N 1
ATOM 2336 C CA . ASN A 1 290 ? 6.494 -8.176 10.071 1.00 94.50 290 ASN A CA 1
ATOM 2337 C C . ASN A 1 290 ? 6.073 -8.729 8.703 1.00 94.50 290 ASN A C 1
ATOM 2339 O O . ASN A 1 290 ? 4.899 -8.627 8.353 1.00 94.50 290 ASN A O 1
ATOM 2343 N N . THR A 1 291 ? 6.993 -9.364 7.975 1.00 95.75 291 THR A N 1
ATOM 2344 C CA . THR A 1 291 ? 6.763 -9.952 6.647 1.00 95.75 291 THR A CA 1
ATOM 2345 C C . THR A 1 291 ? 7.325 -11.368 6.563 1.00 95.75 291 THR A C 1
ATOM 2347 O O . THR A 1 291 ? 8.006 -11.844 7.475 1.00 95.75 291 THR A O 1
ATOM 2350 N N . ASP A 1 292 ? 7.061 -12.065 5.458 1.00 93.06 292 ASP A N 1
ATOM 2351 C CA . ASP A 1 292 ? 7.652 -13.385 5.208 1.00 93.06 292 ASP A CA 1
ATOM 2352 C C . ASP A 1 292 ? 9.182 -13.337 5.006 1.00 93.06 292 ASP A C 1
ATOM 2354 O O . ASP A 1 292 ? 9.852 -14.367 5.150 1.00 93.06 292 ASP A O 1
ATOM 2358 N N . ALA A 1 293 ? 9.754 -12.140 4.814 1.00 92.88 293 ALA A N 1
ATOM 2359 C CA . ALA A 1 293 ? 11.194 -11.918 4.735 1.00 92.88 293 ALA A CA 1
ATOM 2360 C C . ALA A 1 293 ? 11.944 -12.375 6.000 1.00 92.88 293 ALA A C 1
ATOM 2362 O O . ALA A 1 293 ? 13.118 -12.729 5.918 1.00 92.88 293 ALA A O 1
ATOM 2363 N N . GLU A 1 294 ? 11.287 -12.443 7.168 1.00 94.31 294 GLU A N 1
ATOM 2364 C CA . GLU A 1 294 ? 11.876 -13.020 8.385 1.00 94.31 294 GLU A CA 1
ATOM 2365 C C . GLU A 1 294 ? 12.401 -14.445 8.158 1.00 94.31 294 GLU A C 1
ATOM 2367 O O . GLU A 1 294 ? 13.482 -14.797 8.641 1.00 94.31 294 GLU A O 1
ATOM 2372 N N . LYS A 1 295 ? 11.640 -15.265 7.423 1.00 92.50 295 LYS A N 1
ATOM 2373 C CA . LYS A 1 295 ? 12.002 -16.658 7.133 1.00 92.50 295 LYS A CA 1
ATOM 2374 C C . LYS A 1 295 ? 13.094 -16.725 6.072 1.00 92.50 295 LYS A C 1
ATOM 2376 O O . LYS A 1 295 ? 14.009 -17.534 6.204 1.00 92.50 295 LYS A O 1
ATOM 2381 N N . GLU A 1 296 ? 12.991 -15.884 5.044 1.00 90.94 296 GLU A N 1
ATOM 2382 C CA . GLU A 1 296 ? 13.924 -15.847 3.911 1.00 90.94 296 GLU A CA 1
ATOM 2383 C C . GLU A 1 296 ? 15.314 -15.354 4.322 1.00 90.94 296 GLU A C 1
ATOM 2385 O O . GLU A 1 296 ? 16.326 -15.883 3.873 1.00 90.94 296 GLU A O 1
ATOM 2390 N N . LEU A 1 297 ? 15.365 -14.381 5.232 1.00 91.31 297 LEU A N 1
ATOM 2391 C CA . LEU A 1 297 ? 16.597 -13.746 5.697 1.00 91.31 297 LEU A CA 1
ATOM 2392 C C . LEU A 1 297 ? 17.137 -14.371 6.989 1.00 91.31 297 LEU A C 1
ATOM 2394 O O . LEU A 1 297 ? 17.963 -13.777 7.687 1.00 91.31 297 LEU A O 1
ATOM 2398 N N . LYS A 1 298 ? 16.680 -15.575 7.345 1.00 90.19 298 LYS A N 1
ATOM 2399 C CA . LYS A 1 298 ? 17.099 -16.244 8.577 1.00 90.19 298 LYS A CA 1
ATOM 2400 C C . LYS A 1 298 ? 18.609 -16.507 8.563 1.00 90.19 298 LYS A C 1
ATOM 2402 O O . LYS A 1 298 ? 19.110 -17.276 7.750 1.00 90.19 298 LYS A O 1
ATOM 2407 N N . GLY A 1 299 ? 19.324 -15.907 9.516 1.00 86.75 299 GLY A N 1
ATOM 2408 C CA . GLY A 1 299 ? 20.780 -16.038 9.647 1.00 86.75 299 GLY A CA 1
ATOM 2409 C C . GLY A 1 299 ? 21.589 -15.064 8.784 1.00 86.75 299 GLY A C 1
ATOM 2410 O O . GLY A 1 299 ? 22.816 -15.092 8.844 1.00 86.75 299 GLY A O 1
ATOM 2411 N N . ILE A 1 300 ? 20.927 -14.191 8.021 1.00 88.44 300 ILE A N 1
ATOM 2412 C CA . ILE A 1 300 ? 21.574 -13.082 7.317 1.00 88.44 300 ILE A CA 1
ATOM 2413 C C . ILE A 1 300 ? 21.739 -11.922 8.300 1.00 88.44 300 ILE A C 1
ATOM 2415 O O . ILE A 1 300 ? 20.829 -11.624 9.069 1.00 88.44 300 ILE A O 1
ATOM 2419 N N . LEU A 1 301 ? 22.910 -11.283 8.296 1.00 85.88 301 LEU A N 1
ATOM 2420 C CA . LEU A 1 301 ? 23.197 -10.121 9.137 1.00 85.88 301 LEU A CA 1
ATOM 2421 C C . LEU A 1 301 ? 22.906 -8.818 8.378 1.00 85.88 301 LEU A C 1
ATOM 2423 O O . LEU A 1 301 ? 23.190 -8.748 7.178 1.00 85.88 301 LEU A O 1
ATOM 2427 N N . PRO A 1 302 ? 22.387 -7.781 9.059 1.00 87.19 302 PRO A N 1
ATOM 2428 C CA . PRO A 1 302 ? 22.151 -6.492 8.430 1.00 87.19 302 PRO A CA 1
ATOM 2429 C C . PRO A 1 302 ? 23.473 -5.782 8.118 1.00 87.19 302 PRO A C 1
ATOM 2431 O O . PRO A 1 302 ? 24.425 -5.820 8.899 1.00 87.19 302 PRO A O 1
ATOM 2434 N N . GLN A 1 303 ? 23.504 -5.067 6.999 1.00 82.62 303 GLN A N 1
ATOM 2435 C CA . GLN A 1 303 ? 24.562 -4.137 6.622 1.00 82.62 303 GLN A CA 1
ATOM 2436 C C . GLN A 1 303 ? 24.044 -2.712 6.826 1.00 82.62 303 GLN A C 1
ATOM 2438 O O . GLN A 1 303 ? 23.034 -2.324 6.246 1.00 82.62 303 GLN A O 1
ATOM 2443 N N . ASN A 1 304 ? 24.707 -1.933 7.686 1.00 81.25 304 ASN A N 1
ATOM 2444 C CA . ASN A 1 304 ? 24.294 -0.565 8.035 1.00 81.25 304 ASN A CA 1
ATOM 2445 C C . ASN A 1 304 ? 22.826 -0.451 8.503 1.00 81.25 304 ASN A C 1
ATOM 2447 O O . ASN A 1 304 ? 22.161 0.545 8.235 1.00 81.25 304 ASN A O 1
ATOM 2451 N N . GLY A 1 305 ? 22.316 -1.477 9.195 1.00 84.31 305 GLY A N 1
ATOM 2452 C CA . GLY A 1 305 ? 20.937 -1.513 9.697 1.00 84.31 305 GLY A CA 1
ATOM 2453 C C . GLY A 1 305 ? 19.889 -2.018 8.699 1.00 84.31 305 GLY A C 1
ATOM 2454 O O . GLY A 1 305 ? 18.713 -2.062 9.054 1.00 84.31 305 GLY A O 1
ATOM 2455 N N . PHE A 1 306 ? 20.296 -2.440 7.498 1.00 90.50 306 PHE A N 1
ATOM 2456 C CA . PHE A 1 306 ? 19.395 -2.946 6.461 1.00 90.50 306 PHE A CA 1
ATOM 2457 C C . PHE A 1 306 ? 19.793 -4.339 5.972 1.00 90.50 306 PHE A C 1
ATOM 2459 O O . PHE A 1 306 ? 20.966 -4.708 5.968 1.00 90.50 306 PHE A O 1
ATOM 2466 N N . TYR A 1 307 ? 18.812 -5.115 5.528 1.00 92.12 307 TYR A N 1
ATOM 2467 C CA . TYR A 1 307 ? 18.991 -6.449 4.971 1.00 92.12 307 TYR A CA 1
ATOM 2468 C C . TYR A 1 307 ? 18.826 -6.417 3.451 1.00 92.12 307 TYR A C 1
ATOM 2470 O O . TYR A 1 307 ? 17.847 -5.842 2.971 1.00 92.12 307 TYR A O 1
ATOM 2478 N N . PRO A 1 308 ? 19.724 -7.056 2.684 1.00 91.25 308 PRO A N 1
ATOM 2479 C CA . PRO A 1 308 ? 19.557 -7.178 1.243 1.00 91.25 308 PRO A CA 1
ATOM 2480 C C . PRO A 1 308 ? 18.347 -8.059 0.926 1.00 91.25 308 PRO A C 1
ATOM 2482 O O . PRO A 1 308 ? 18.253 -9.192 1.395 1.00 91.25 308 PRO A O 1
ATOM 2485 N N . TYR A 1 309 ? 17.419 -7.539 0.123 1.00 91.62 309 TYR A N 1
ATOM 2486 C CA . TYR A 1 309 ? 16.156 -8.196 -0.207 1.00 91.62 309 TYR A CA 1
ATOM 2487 C C . TYR A 1 309 ? 15.819 -8.016 -1.692 1.00 91.62 309 TYR A C 1
ATOM 2489 O O . TYR A 1 309 ? 14.823 -7.409 -2.074 1.00 91.62 309 TYR A O 1
ATOM 2497 N N . ASN A 1 310 ? 16.665 -8.564 -2.565 1.00 85.88 310 ASN A N 1
ATOM 2498 C CA . ASN A 1 310 ? 16.560 -8.410 -4.025 1.00 85.88 310 ASN A CA 1
ATOM 2499 C C . ASN A 1 310 ? 15.496 -9.292 -4.685 1.00 85.88 310 ASN A C 1
ATOM 2501 O O . ASN A 1 310 ? 15.673 -9.769 -5.812 1.00 85.88 310 ASN A O 1
ATOM 2505 N N . SER A 1 311 ? 14.394 -9.528 -3.988 1.00 89.12 311 SER A N 1
ATOM 2506 C CA . SER A 1 311 ? 13.266 -10.276 -4.520 1.00 89.12 311 SER A CA 1
ATOM 2507 C C . SER A 1 311 ? 12.676 -9.551 -5.736 1.00 89.12 311 SER A C 1
ATOM 2509 O O . SER A 1 311 ? 12.680 -8.319 -5.827 1.00 89.12 311 SER A O 1
ATOM 2511 N N . MET A 1 312 ? 12.203 -10.331 -6.710 1.00 90.25 312 MET A N 1
ATOM 2512 C CA . MET A 1 312 ? 11.594 -9.848 -7.953 1.00 90.25 312 MET A CA 1
ATOM 2513 C C . MET A 1 312 ? 10.454 -10.774 -8.376 1.00 90.25 312 MET A C 1
ATOM 2515 O O . MET A 1 312 ? 10.541 -11.994 -8.225 1.00 90.25 312 MET A O 1
ATOM 2519 N N . PHE A 1 313 ? 9.427 -10.222 -9.020 1.00 88.94 313 PHE A N 1
ATOM 2520 C CA . PHE A 1 313 ? 8.359 -11.018 -9.623 1.00 88.94 313 PHE A CA 1
ATOM 2521 C C . PHE A 1 313 ? 8.789 -11.568 -10.989 1.00 88.94 313 PHE A C 1
ATOM 2523 O O . PHE A 1 313 ? 8.757 -10.857 -11.993 1.00 88.94 313 PHE A O 1
ATOM 2530 N N . THR A 1 314 ? 9.134 -12.857 -11.065 1.00 89.81 314 THR A N 1
ATOM 2531 C CA . THR A 1 314 ? 9.688 -13.500 -12.277 1.00 89.81 314 THR A CA 1
ATOM 2532 C C . THR A 1 314 ? 8.835 -13.287 -13.530 1.00 89.81 314 THR A C 1
ATOM 2534 O O . THR A 1 314 ? 9.345 -12.840 -14.553 1.00 89.81 314 THR A O 1
ATOM 2537 N N . LYS A 1 315 ? 7.515 -13.520 -13.449 1.00 89.44 315 LYS A N 1
ATOM 2538 C CA . LYS A 1 315 ? 6.604 -13.328 -14.596 1.00 89.44 315 LYS A CA 1
ATOM 2539 C C . LYS A 1 315 ? 6.545 -11.871 -15.057 1.00 89.44 315 LYS A C 1
ATOM 2541 O O . LYS A 1 315 ? 6.452 -11.603 -16.253 1.00 89.44 315 LYS A O 1
ATOM 2546 N N . LEU A 1 316 ? 6.569 -10.924 -14.117 1.00 88.88 316 LEU A N 1
ATOM 2547 C CA . LEU A 1 316 ? 6.590 -9.499 -14.443 1.00 88.88 316 LEU A CA 1
ATOM 2548 C C . LEU A 1 316 ? 7.921 -9.133 -15.108 1.00 88.88 316 LEU A C 1
ATOM 2550 O O . LEU A 1 316 ? 7.902 -8.526 -16.174 1.00 88.88 316 LEU A O 1
ATOM 2554 N N . LYS A 1 317 ? 9.049 -9.589 -14.551 1.00 89.62 317 LYS A N 1
ATOM 2555 C CA . LYS A 1 317 ? 10.390 -9.405 -15.120 1.00 89.62 317 LYS A CA 1
ATOM 2556 C C . LYS A 1 317 ? 10.476 -9.901 -16.565 1.00 89.62 317 LYS A C 1
ATOM 2558 O O . LYS A 1 317 ? 10.914 -9.164 -17.442 1.00 89.62 317 LYS A O 1
ATOM 2563 N N . GLU A 1 318 ? 10.006 -11.116 -16.838 1.00 91.38 318 GLU A N 1
ATOM 2564 C CA . GLU A 1 318 ? 9.972 -11.686 -18.194 1.00 91.38 318 GLU A CA 1
ATOM 2565 C C . GLU A 1 318 ? 9.108 -10.864 -19.158 1.00 91.38 318 GLU A C 1
ATOM 2567 O O . GLU A 1 318 ? 9.459 -10.685 -20.325 1.00 91.38 318 GLU A O 1
ATOM 2572 N N . ASN A 1 319 ? 7.970 -10.351 -18.688 1.00 91.00 319 ASN A N 1
ATOM 2573 C CA . ASN A 1 319 ? 7.091 -9.514 -19.501 1.00 91.00 319 ASN A CA 1
ATOM 2574 C C . ASN A 1 319 ? 7.688 -8.132 -19.778 1.00 91.00 319 ASN A C 1
ATOM 2576 O O . ASN A 1 319 ? 7.471 -7.592 -20.863 1.00 91.00 319 ASN A O 1
ATOM 2580 N N . LEU A 1 320 ? 8.432 -7.570 -18.825 1.00 91.38 320 LEU A N 1
ATOM 2581 C CA . LEU A 1 320 ? 9.151 -6.311 -18.993 1.00 91.38 320 LEU A CA 1
ATOM 2582 C C . LEU A 1 320 ? 10.333 -6.469 -19.950 1.00 91.38 320 LEU A C 1
ATOM 2584 O O . LEU A 1 320 ? 10.496 -5.629 -20.828 1.00 91.38 320 LEU A O 1
ATOM 2588 N N . ALA A 1 321 ? 11.083 -7.572 -19.864 1.00 91.12 321 ALA A N 1
ATOM 2589 C CA . ALA A 1 321 ? 12.204 -7.854 -20.763 1.00 91.12 321 ALA A CA 1
ATOM 2590 C C . ALA A 1 321 ? 11.792 -7.886 -22.246 1.00 91.12 321 ALA A C 1
ATOM 2592 O O . ALA A 1 321 ? 12.554 -7.467 -23.108 1.00 91.12 321 ALA A O 1
ATOM 2593 N N . LYS A 1 322 ? 10.558 -8.313 -22.552 1.00 93.88 322 LYS A N 1
ATOM 2594 C CA . LYS A 1 322 ? 9.987 -8.292 -23.916 1.00 93.88 322 LYS A CA 1
ATOM 2595 C C . LYS A 1 322 ? 9.651 -6.885 -24.436 1.00 93.88 322 LYS A C 1
ATOM 2597 O O . LYS A 1 322 ? 9.272 -6.752 -25.596 1.00 93.88 322 LYS A O 1
ATOM 2602 N N . ARG A 1 323 ? 9.682 -5.862 -23.578 1.00 88.31 323 ARG A N 1
ATOM 2603 C CA . ARG A 1 323 ? 9.314 -4.466 -23.889 1.00 88.31 323 ARG A CA 1
ATOM 2604 C C . ARG A 1 323 ? 10.521 -3.526 -23.953 1.00 88.31 323 ARG A C 1
ATOM 2606 O O . ARG A 1 323 ? 10.343 -2.336 -24.223 1.00 88.31 323 ARG A O 1
ATOM 2613 N N . ILE A 1 324 ? 11.710 -4.051 -23.672 1.00 85.12 324 ILE A N 1
ATOM 2614 C CA . ILE A 1 324 ? 12.991 -3.356 -23.815 1.00 85.12 324 ILE A CA 1
ATOM 2615 C C . ILE A 1 324 ? 13.370 -3.363 -25.289 1.00 85.12 324 ILE A C 1
ATOM 2617 O O . ILE A 1 324 ? 13.594 -2.252 -25.820 1.00 85.12 324 ILE A O 1
#